Protein AF-C4XYV3-F1 (afdb_monomer)

Organism: Clavispora lusitaniae (strain ATCC 42720) (NCBI:txid306902)

Mean predicted aligned error: 13.36 Å

Radius of gyration: 27.59 Å; Cα contacts (8 Å, |Δi|>4): 102; chains: 1; bounding box: 78×87×45 Å

Secondary structure (DSSP, 8-state):
------------------------TT------HHHHHHHHHHHHHHHTT--S-HHHHHHHHHHHHHHHHHHTTT-HHHHHHHHHHHHHHHHH-GGGHHHHHHHHHHHHHH-HHHHHHHHHHHHHHHHHHHHHHHHHHH-SSS--------------HHHHHHHHHHHHHHHHHHHHHTT--

Solvent-accessible surface area (backbone atoms only — not comparable to full-atom values): 11110 Å² total; per-residue (Å²): 135,80,89,77,86,82,79,84,90,89,82,88,85,77,97,63,90,79,83,75,78,72,81,64,87,77,72,68,73,86,66,55,70,67,57,51,52,41,53,50,52,53,50,51,65,69,52,58,80,73,63,89,49,69,72,57,46,53,52,50,41,54,58,59,30,48,64,48,61,73,38,46,86,79,34,66,70,46,38,53,51,47,53,53,47,54,50,51,44,31,56,79,36,56,88,42,33,66,60,54,38,50,37,43,50,56,24,29,77,78,35,55,63,59,38,51,56,47,51,53,50,52,50,55,51,44,51,53,34,50,53,50,53,52,50,67,68,67,56,77,81,70,77,99,73,86,78,95,62,87,77,66,95,69,87,46,58,67,54,42,39,50,31,52,53,51,42,55,53,54,44,53,50,62,64,53,65,66,75,74,112

Nearest PDB structures (foldseek):
  5oo6-assembly1_A  TM=8.262E-01  e=2.737E-02  Homo sapiens
  5oo6-assembly3_G  TM=8.268E-01  e=2.737E-02  Homo sapiens
  5oob-assembly1_A  TM=8.376E-01  e=3.029E-02  Homo sapiens
  8j07-assembly1_3  TM=1.749E-01  e=2.230E+00  Homo sapiens

pLDDT: mean 77.67, std 20.39, range [35.34, 96.69]

Sequence (181 aa):
MENGKRSRDDFEGGSGPQLDDYDDPSKKQHVDPVVELISNICKDIRRIGENSNLANQVDDISYISNPIVAEFEKIDKLREAILNTLYAVVLEQPQKIPNISILIFICNAKNFLVAKYVIEFFHAKAQALLDSIRTDSMDTEEDQKKDSKKQAEDAGAFNDLKSVLKFLGHFVSHHRTRFCV

Foldseek 3Di:
DDDDDDDDDDDPDDPDPPPPPPPPPPPPPPDDVVVVLLVVLLVLLLCQPVDPDPVVNVVSLLVSLVVCLVCCVPDVVSVVSVLVSLLVCLQPPVVCLLSSLVSQVSNCVSPVVSVVSNVVSLVVLLVVLVVVVVVVVVCVPDDPDDDPDPDDVHPHSVSSNVSSVSSVVSNVVVVVVVVPD

InterPro domains:
  IPR016024 Armadillo-type fold [SSF48371] (39-132)
  IPR027159 Nuclear cap-binding protein subunit 1 [PTHR12412] (23-173)

Structure (mmCIF, N/CA/C/O backbone):
data_AF-C4XYV3-F1
#
_entry.i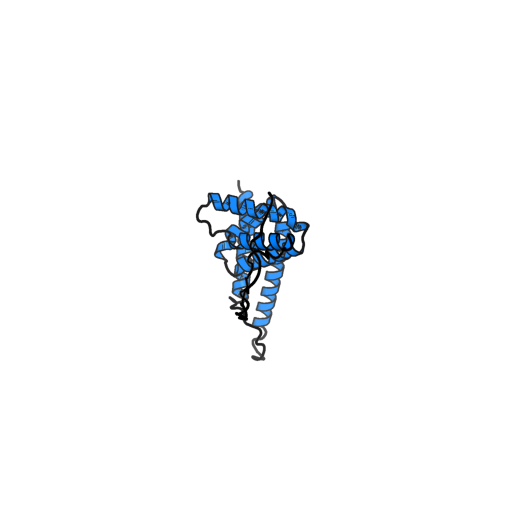d   AF-C4XYV3-F1
#
loop_
_atom_site.group_PDB
_atom_site.id
_atom_site.type_symbol
_atom_site.label_atom_id
_atom_site.label_alt_id
_atom_site.label_comp_id
_atom_site.label_asym_id
_atom_site.label_entity_id
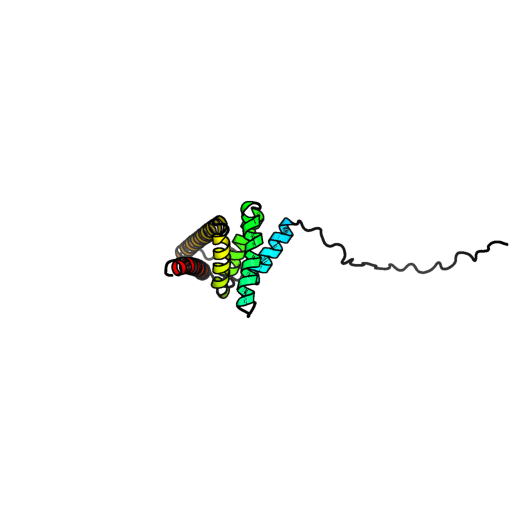_atom_site.label_seq_id
_atom_site.pdbx_PDB_ins_code
_atom_site.Cartn_x
_atom_site.Cartn_y
_atom_site.Cartn_z
_atom_site.occupancy
_atom_site.B_iso_or_equiv
_atom_site.auth_seq_id
_atom_site.auth_comp_id
_atom_site.auth_asym_id
_atom_site.auth_atom_id
_atom_site.pdbx_PDB_model_num
ATOM 1 N N . MET A 1 1 ? 51.698 -62.182 -9.241 1.00 37.78 1 MET A N 1
ATOM 2 C CA . MET A 1 1 ? 51.380 -62.218 -7.798 1.00 37.78 1 MET A CA 1
ATOM 3 C C . MET A 1 1 ? 50.972 -60.798 -7.434 1.00 37.78 1 MET A C 1
ATOM 5 O O . MET A 1 1 ? 51.840 -59.959 -7.275 1.00 37.78 1 MET A O 1
ATOM 9 N N . GLU A 1 2 ? 49.744 -60.351 -7.679 1.00 36.41 2 GLU A N 1
ATOM 10 C CA . GLU A 1 2 ? 48.451 -60.774 -7.110 1.00 36.41 2 GLU A CA 1
ATOM 11 C C . GLU A 1 2 ? 48.366 -60.671 -5.575 1.00 36.41 2 GLU A C 1
ATOM 13 O O . GLU A 1 2 ? 49.034 -61.415 -4.868 1.00 36.41 2 GLU A O 1
ATOM 18 N N . ASN A 1 3 ? 47.530 -59.713 -5.147 1.00 41.00 3 ASN A N 1
ATOM 19 C CA . ASN A 1 3 ? 46.523 -59.712 -4.076 1.00 41.00 3 ASN A CA 1
ATOM 20 C C . ASN A 1 3 ? 46.784 -60.300 -2.677 1.00 41.00 3 ASN A C 1
ATOM 22 O O . ASN A 1 3 ? 47.174 -61.446 -2.501 1.00 41.00 3 ASN A O 1
ATOM 26 N N . GLY A 1 4 ? 46.288 -59.552 -1.681 1.00 40.53 4 GLY A N 1
ATOM 27 C CA . GLY A 1 4 ? 45.883 -60.069 -0.367 1.00 40.53 4 GLY A CA 1
ATOM 28 C C . GLY A 1 4 ? 45.755 -58.954 0.675 1.00 40.53 4 GLY A C 1
ATOM 29 O O . GLY A 1 4 ? 46.711 -58.653 1.376 1.00 40.53 4 GLY A O 1
ATOM 30 N N . LYS A 1 5 ? 44.653 -58.191 0.685 1.00 49.59 5 LYS A N 1
ATOM 31 C CA . LYS A 1 5 ? 43.548 -58.338 1.660 1.00 49.59 5 LYS A CA 1
ATOM 32 C C . LYS A 1 5 ? 44.020 -58.595 3.106 1.00 49.59 5 LYS A C 1
ATOM 34 O O . LYS A 1 5 ? 44.401 -59.707 3.445 1.00 49.59 5 LYS A O 1
ATOM 39 N N . ARG A 1 6 ? 43.864 -57.594 3.977 1.00 50.25 6 ARG A N 1
ATOM 40 C CA . ARG A 1 6 ? 43.643 -57.762 5.428 1.00 50.25 6 ARG A CA 1
ATOM 41 C C . ARG A 1 6 ? 42.279 -57.109 5.706 1.00 50.25 6 ARG A C 1
ATOM 43 O O . ARG A 1 6 ? 42.164 -55.905 5.520 1.00 50.25 6 ARG A O 1
ATOM 50 N N . SER A 1 7 ? 41.185 -57.875 5.603 1.00 44.69 7 SER A N 1
ATOM 51 C CA . SER A 1 7 ? 40.421 -58.512 6.706 1.00 44.69 7 SER A CA 1
ATOM 52 C C . SER A 1 7 ? 40.004 -57.471 7.750 1.00 44.69 7 SER A C 1
ATOM 54 O O . SER A 1 7 ? 40.876 -56.946 8.427 1.00 44.69 7 SER A O 1
ATOM 56 N N . ARG A 1 8 ? 38.774 -56.939 7.736 1.00 45.22 8 ARG A N 1
ATOM 57 C CA . ARG A 1 8 ? 37.465 -57.541 8.086 1.00 45.22 8 ARG A CA 1
ATOM 58 C C . ARG A 1 8 ? 37.395 -57.979 9.561 1.00 45.22 8 ARG A C 1
ATOM 60 O O . ARG A 1 8 ? 38.075 -58.935 9.916 1.00 45.22 8 ARG A O 1
ATOM 67 N N . ASP A 1 9 ? 36.517 -57.263 10.273 1.00 44.81 9 ASP A N 1
ATOM 68 C CA . ASP A 1 9 ? 35.811 -57.515 11.541 1.00 44.81 9 ASP A CA 1
ATOM 69 C C . ASP A 1 9 ? 36.630 -57.613 12.843 1.00 44.81 9 ASP A C 1
ATOM 71 O O . ASP A 1 9 ? 37.428 -58.523 13.013 1.00 44.81 9 ASP A O 1
ATOM 75 N N . ASP A 1 10 ? 36.431 -56.630 13.740 1.00 45.91 10 ASP A N 1
ATOM 76 C CA . ASP A 1 10 ? 36.003 -56.834 15.142 1.00 45.91 10 ASP A CA 1
ATOM 77 C C . ASP A 1 10 ? 36.041 -55.509 15.933 1.00 45.91 10 ASP A C 1
ATOM 79 O O . ASP A 1 10 ? 37.049 -55.136 16.534 1.00 45.91 10 ASP A O 1
ATOM 83 N N . PHE A 1 11 ? 34.917 -54.786 15.957 1.00 36.41 11 PHE A N 1
ATOM 84 C CA . PHE A 1 11 ? 34.568 -53.952 17.112 1.00 36.41 11 PHE A CA 1
ATOM 85 C C . PHE A 1 11 ? 33.042 -53.854 17.231 1.00 36.41 11 PHE A C 1
ATOM 87 O O . PHE A 1 11 ? 32.425 -52.833 16.931 1.00 36.41 11 PHE A O 1
ATOM 94 N N . GLU A 1 12 ? 32.415 -54.960 17.633 1.00 45.75 12 GLU A N 1
ATOM 95 C CA . GLU A 1 12 ? 31.128 -54.885 18.322 1.00 45.75 12 GLU A CA 1
ATOM 96 C C . GLU A 1 12 ? 31.347 -54.279 19.713 1.00 45.75 12 GLU A C 1
ATOM 98 O O . GLU A 1 12 ? 32.214 -54.724 20.464 1.00 45.75 12 GLU A O 1
ATOM 103 N N . GLY A 1 13 ? 30.518 -53.300 20.079 1.00 38.16 13 GLY A N 1
ATOM 104 C CA . GLY A 1 13 ? 30.332 -52.924 21.479 1.00 38.16 13 GLY A CA 1
ATOM 105 C C . GLY A 1 13 ? 30.165 -51.431 21.707 1.00 38.16 13 GLY A C 1
ATOM 106 O O . GLY A 1 13 ? 31.092 -50.761 22.150 1.00 38.16 13 GLY A O 1
ATOM 107 N N . GLY A 1 14 ? 28.963 -50.908 21.461 1.00 35.34 14 GLY A N 1
ATOM 108 C CA . GLY A 1 14 ? 28.650 -49.531 21.834 1.00 35.34 14 GLY A CA 1
ATOM 109 C C . GLY A 1 14 ? 27.295 -49.038 21.355 1.00 35.34 14 GLY A C 1
ATOM 110 O O . GLY A 1 14 ? 27.220 -48.016 20.687 1.00 35.34 14 GLY A O 1
ATOM 111 N N . SER A 1 15 ? 26.220 -49.755 21.676 1.00 47.59 15 SER A N 1
ATOM 112 C CA . SER A 1 15 ? 24.852 -49.250 21.548 1.00 47.59 15 SER A CA 1
ATOM 113 C C . SER A 1 15 ? 24.647 -48.049 22.480 1.00 47.59 15 SER A C 1
ATOM 115 O O . SER A 1 15 ? 24.327 -48.211 23.657 1.00 47.59 15 SER A O 1
ATOM 117 N N . GLY A 1 16 ? 24.851 -46.849 21.943 1.00 43.22 16 GLY A N 1
ATOM 118 C CA . GLY A 1 16 ? 24.358 -45.587 22.485 1.00 43.22 16 GLY A CA 1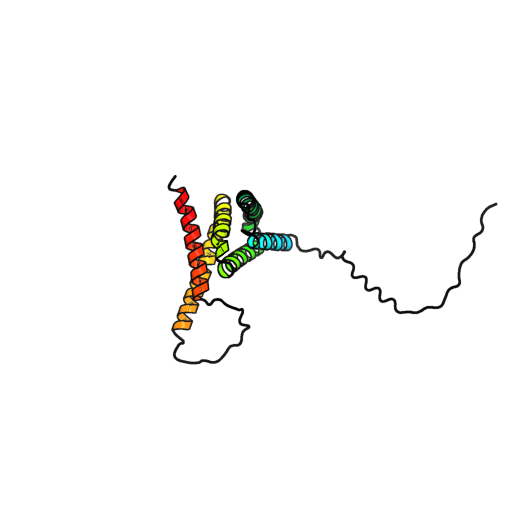
ATOM 119 C C . GLY A 1 16 ? 23.343 -44.995 21.501 1.00 43.22 16 GLY A C 1
ATOM 120 O O . GLY A 1 16 ? 23.582 -45.070 20.296 1.00 43.22 16 GLY A O 1
ATOM 121 N N . PRO A 1 17 ? 22.208 -44.430 21.949 1.00 42.84 17 PRO A N 1
ATOM 122 C CA . PRO A 1 17 ? 21.327 -43.695 21.056 1.00 42.84 17 PRO A CA 1
ATOM 123 C C . PRO A 1 17 ? 22.044 -42.405 20.656 1.00 42.84 17 PRO A C 1
ATOM 125 O O . PRO A 1 17 ? 22.115 -41.452 21.432 1.00 42.84 17 PRO A O 1
ATOM 128 N N . GLN A 1 18 ? 22.626 -42.406 19.461 1.00 45.06 18 GLN A N 1
ATOM 129 C CA . GLN A 1 18 ? 23.183 -41.218 18.841 1.00 45.06 18 GLN A CA 1
ATOM 130 C C . GLN A 1 18 ? 22.004 -40.338 18.412 1.00 45.06 18 GLN A C 1
ATOM 132 O O . GLN A 1 18 ? 21.299 -40.624 17.446 1.00 45.06 18 GLN A O 1
ATOM 137 N N . LEU A 1 19 ? 21.730 -39.323 19.231 1.00 50.62 19 LEU A N 1
ATOM 138 C CA . LEU A 1 19 ? 20.776 -38.246 18.983 1.00 50.62 19 LEU A CA 1
ATOM 139 C C . LEU A 1 19 ? 21.360 -37.333 17.895 1.00 50.62 19 LEU A C 1
ATOM 141 O O . LEU A 1 19 ? 21.784 -36.213 18.152 1.00 50.62 19 LEU A O 1
ATOM 145 N N . ASP A 1 20 ? 21.422 -37.854 16.675 1.00 44.00 20 ASP A N 1
ATOM 146 C CA . ASP A 1 20 ? 21.753 -37.099 15.472 1.00 44.00 20 ASP A CA 1
ATOM 147 C C . ASP A 1 20 ? 20.467 -36.475 14.914 1.00 44.00 20 ASP A C 1
ATOM 149 O O . ASP A 1 20 ? 20.003 -36.809 13.823 1.00 44.00 20 ASP A O 1
ATOM 153 N N . ASP A 1 21 ? 19.873 -35.557 15.677 1.00 47.25 21 ASP A N 1
ATOM 154 C CA . ASP A 1 21 ? 18.965 -34.560 15.111 1.00 47.25 21 ASP A CA 1
ATOM 155 C C . ASP A 1 21 ? 19.843 -33.490 14.449 1.00 47.25 21 ASP A C 1
ATOM 157 O O . ASP A 1 21 ? 20.111 -32.415 14.986 1.00 47.25 21 ASP A O 1
ATOM 161 N N . TYR A 1 22 ? 20.405 -33.847 13.292 1.00 50.50 22 TYR A N 1
ATOM 162 C CA . TYR A 1 22 ? 20.907 -32.857 12.355 1.00 50.50 22 TYR A CA 1
ATOM 1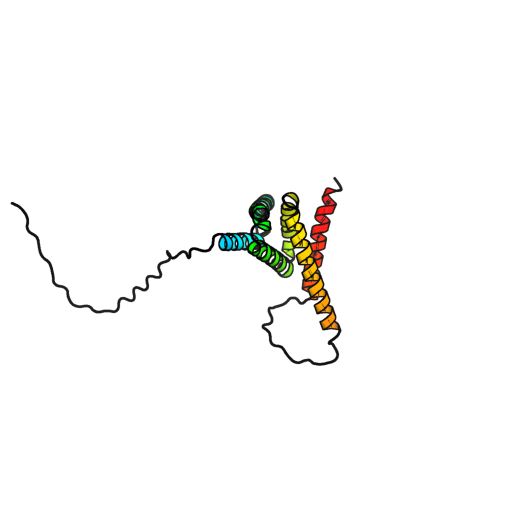63 C C . TYR A 1 22 ? 19.689 -32.086 11.850 1.00 50.50 22 TYR A C 1
ATOM 165 O O . TYR A 1 22 ? 19.027 -32.499 10.896 1.00 50.50 22 TYR A O 1
ATOM 173 N N . ASP A 1 23 ? 19.408 -30.968 12.512 1.00 52.78 23 ASP A N 1
ATOM 174 C CA . ASP A 1 23 ? 18.594 -29.877 11.994 1.00 52.78 23 ASP A CA 1
ATOM 175 C C . ASP A 1 23 ? 19.264 -29.393 10.694 1.00 52.78 23 ASP A C 1
ATOM 177 O O . ASP A 1 23 ? 20.151 -28.539 10.684 1.00 52.78 23 ASP A O 1
ATOM 181 N N . ASP A 1 24 ? 18.938 -30.063 9.588 1.00 53.44 24 ASP A N 1
ATOM 182 C CA . ASP A 1 24 ? 19.445 -29.771 8.256 1.00 53.44 24 ASP A CA 1
ATOM 183 C C . ASP A 1 24 ? 18.921 -28.388 7.823 1.00 53.44 24 ASP A C 1
ATOM 185 O O . ASP A 1 24 ? 17.727 -28.250 7.527 1.00 53.44 24 ASP A O 1
ATOM 189 N N . PRO A 1 25 ? 19.776 -27.350 7.714 1.00 56.41 25 PRO A N 1
ATOM 190 C CA . PRO A 1 25 ? 19.353 -26.017 7.279 1.00 56.41 25 PRO A CA 1
ATOM 191 C C . PRO A 1 25 ? 18.948 -25.980 5.791 1.00 56.41 25 PRO A C 1
ATOM 193 O O . PRO A 1 25 ? 18.622 -24.917 5.255 1.00 56.41 25 PRO A O 1
ATOM 196 N N . SER A 1 26 ? 18.979 -27.123 5.097 1.00 55.31 26 SER A N 1
ATOM 197 C CA . SER A 1 26 ? 18.823 -27.227 3.645 1.00 55.31 26 SER A CA 1
ATOM 198 C C . SER A 1 26 ? 17.399 -27.511 3.179 1.00 55.31 26 SER A C 1
ATOM 200 O O . SER A 1 26 ? 17.133 -27.417 1.978 1.00 55.31 26 SER A O 1
ATOM 202 N N . LYS A 1 27 ? 16.433 -27.749 4.077 1.00 55.59 27 LYS A N 1
ATOM 203 C CA . LYS A 1 27 ? 15.010 -27.706 3.703 1.00 55.59 27 LYS A CA 1
ATOM 204 C C . LYS A 1 27 ? 14.533 -26.258 3.630 1.00 55.59 27 LYS A C 1
ATOM 206 O O . LYS A 1 27 ? 13.638 -25.846 4.364 1.00 55.59 27 LYS A O 1
ATOM 211 N N . LYS A 1 28 ? 15.103 -25.478 2.703 1.00 61.81 28 LYS A N 1
ATOM 212 C CA . LYS A 1 28 ? 14.433 -24.276 2.198 1.00 61.81 28 LYS A CA 1
ATOM 213 C C . LYS A 1 28 ? 13.065 -24.740 1.712 1.00 61.81 28 LYS A C 1
ATOM 215 O O . LYS A 1 28 ? 12.974 -25.410 0.685 1.00 61.81 28 LYS A O 1
ATOM 220 N N . GLN A 1 29 ? 12.022 -24.477 2.500 1.00 68.44 29 GLN A N 1
ATOM 221 C CA . GLN A 1 29 ? 10.650 -24.714 2.077 1.00 68.44 29 GLN A CA 1
ATOM 222 C C . GLN A 1 29 ? 10.503 -24.075 0.701 1.00 68.44 29 GLN A C 1
ATOM 224 O O . GLN A 1 29 ? 10.841 -22.906 0.523 1.00 68.44 29 GLN A O 1
ATOM 229 N N . HIS A 1 30 ? 10.061 -24.858 -0.279 1.00 74.19 30 HIS A N 1
ATOM 230 C CA . HIS A 1 30 ? 9.695 -24.328 -1.581 1.00 74.19 30 HIS A CA 1
ATOM 231 C C . HIS A 1 30 ? 8.449 -23.460 -1.375 1.00 74.19 30 HIS A C 1
ATOM 233 O O . HIS A 1 30 ? 7.318 -23.949 -1.396 1.00 74.19 30 HIS A O 1
ATOM 239 N N . VAL A 1 31 ? 8.671 -22.184 -1.065 1.00 76.56 31 VAL A N 1
ATOM 240 C CA . VAL A 1 31 ? 7.613 -21.190 -0.931 1.00 76.56 31 VAL A CA 1
ATOM 241 C C . VAL A 1 31 ? 7.079 -20.907 -2.330 1.00 76.56 31 VAL A C 1
ATOM 243 O O . VAL A 1 31 ? 7.843 -20.818 -3.288 1.00 76.56 31 VAL A O 1
ATOM 246 N N . ASP A 1 32 ? 5.757 -20.811 -2.455 1.00 87.94 32 ASP A N 1
ATOM 247 C CA . ASP A 1 32 ? 5.115 -20.403 -3.703 1.00 87.94 32 ASP A CA 1
ATOM 248 C C . ASP A 1 32 ? 5.708 -19.052 -4.157 1.00 87.94 32 ASP A C 1
ATOM 250 O O . ASP A 1 32 ? 5.719 -18.108 -3.356 1.00 87.94 32 ASP A O 1
ATOM 254 N N . PRO A 1 33 ? 6.191 -18.925 -5.408 1.00 87.69 33 PRO A N 1
ATOM 255 C CA . PRO A 1 33 ? 6.777 -17.683 -5.912 1.00 87.69 33 PRO A CA 1
ATOM 256 C C . PRO A 1 33 ? 5.853 -16.467 -5.744 1.00 87.69 33 PRO A C 1
ATOM 258 O O . PRO A 1 33 ? 6.333 -15.353 -5.540 1.00 87.69 33 PRO A O 1
ATOM 261 N N . VAL A 1 34 ? 4.528 -16.658 -5.765 1.00 89.31 34 VAL A N 1
ATOM 262 C CA . VAL A 1 34 ? 3.563 -15.577 -5.507 1.00 89.31 34 VAL A CA 1
ATOM 263 C C . VAL A 1 34 ? 3.622 -15.118 -4.050 1.00 89.31 34 VAL A C 1
ATOM 265 O O . VAL A 1 34 ? 3.583 -13.921 -3.768 1.00 89.31 34 VAL A O 1
ATOM 268 N N . VAL A 1 35 ? 3.736 -16.054 -3.108 1.00 91.06 35 VAL A N 1
ATOM 269 C CA . VAL A 1 35 ? 3.827 -15.753 -1.672 1.00 91.06 35 VAL A CA 1
ATOM 270 C C . VAL A 1 35 ? 5.157 -15.076 -1.348 1.00 91.06 35 VAL A C 1
ATOM 272 O O . VAL A 1 35 ? 5.190 -14.131 -0.558 1.00 91.06 35 VAL A O 1
ATOM 275 N N . GLU A 1 36 ? 6.242 -15.509 -1.989 1.00 92.69 36 GLU A N 1
ATOM 276 C CA . GLU A 1 36 ? 7.548 -14.865 -1.866 1.00 92.69 36 GLU A CA 1
ATOM 277 C C . GLU A 1 36 ? 7.517 -13.425 -2.397 1.00 92.69 36 GLU A C 1
ATOM 279 O O . GLU A 1 36 ? 7.941 -12.503 -1.696 1.00 92.69 36 GLU A O 1
ATOM 284 N N . LEU A 1 37 ? 6.932 -13.207 -3.581 1.00 92.62 37 LEU A N 1
ATOM 285 C CA . LEU A 1 37 ? 6.758 -11.875 -4.160 1.00 92.62 37 LEU A CA 1
ATOM 286 C C . LEU A 1 37 ? 5.965 -10.949 -3.229 1.00 92.62 37 LEU A C 1
ATOM 288 O O . LEU A 1 37 ? 6.408 -9.835 -2.945 1.00 92.62 37 LEU A O 1
ATOM 292 N N . ILE A 1 38 ? 4.825 -11.421 -2.713 1.00 93.69 38 ILE A N 1
ATOM 293 C CA . ILE A 1 38 ? 4.004 -10.671 -1.753 1.00 93.69 38 ILE A CA 1
ATOM 294 C C . ILE A 1 38 ? 4.828 -10.327 -0.514 1.00 93.69 38 ILE A C 1
ATOM 296 O O . ILE A 1 38 ? 4.865 -9.170 -0.093 1.00 93.69 38 ILE A O 1
ATOM 300 N N . SER A 1 39 ? 5.527 -11.310 0.061 1.00 94.56 39 SER A N 1
ATOM 301 C CA . SER A 1 39 ? 6.338 -11.075 1.252 1.00 94.56 39 SER A CA 1
ATOM 302 C C . SER A 1 39 ? 7.428 -10.037 1.006 1.00 94.56 39 SER A C 1
ATOM 304 O O . SER A 1 39 ? 7.697 -9.257 1.920 1.00 94.56 39 SER A O 1
ATOM 306 N N . ASN A 1 40 ? 8.072 -10.049 -0.159 1.00 94.75 40 ASN A N 1
ATOM 307 C CA . ASN A 1 40 ? 9.159 -9.132 -0.478 1.00 94.75 40 ASN A CA 1
ATOM 308 C C . ASN A 1 40 ? 8.628 -7.709 -0.661 1.00 94.75 40 ASN A C 1
ATOM 310 O O . ASN A 1 40 ? 9.073 -6.812 0.048 1.00 94.75 40 ASN A O 1
ATOM 314 N N . ILE A 1 41 ? 7.573 -7.521 -1.457 1.00 94.56 41 ILE A N 1
ATOM 315 C CA . ILE A 1 41 ? 6.947 -6.203 -1.644 1.00 94.56 41 ILE A CA 1
ATOM 316 C C . ILE A 1 41 ? 6.444 -5.635 -0.309 1.00 94.56 41 ILE A C 1
ATOM 318 O O . ILE A 1 41 ? 6.707 -4.479 0.014 1.00 94.56 41 ILE A O 1
ATOM 322 N N . CYS A 1 42 ? 5.758 -6.434 0.514 1.00 95.06 42 CYS A N 1
ATOM 323 C CA . CYS A 1 42 ? 5.265 -5.976 1.816 1.00 95.06 42 CYS A CA 1
ATOM 324 C C . CYS A 1 42 ? 6.401 -5.662 2.806 1.00 95.06 42 CYS A C 1
ATOM 326 O O . CYS A 1 42 ? 6.240 -4.822 3.695 1.00 95.06 42 CYS A O 1
ATOM 328 N N . LYS A 1 43 ? 7.550 -6.344 2.712 1.00 94.81 43 LYS A N 1
ATOM 329 C CA . LYS A 1 43 ? 8.755 -5.989 3.482 1.00 94.81 43 LYS A CA 1
ATOM 330 C C . LYS A 1 43 ? 9.342 -4.670 2.987 1.00 94.81 43 LYS A C 1
ATOM 332 O O . LYS A 1 43 ? 9.647 -3.817 3.816 1.00 94.81 43 LYS A O 1
ATOM 337 N N . ASP A 1 44 ? 9.432 -4.486 1.677 1.00 94.62 44 ASP A N 1
ATOM 338 C CA . ASP A 1 44 ? 10.016 -3.289 1.084 1.00 94.62 44 ASP A CA 1
ATOM 339 C C . ASP A 1 44 ? 9.167 -2.049 1.376 1.00 94.62 44 ASP A C 1
ATOM 341 O O . ASP A 1 44 ? 9.705 -1.058 1.861 1.00 94.62 44 ASP A O 1
ATOM 345 N N . ILE A 1 45 ? 7.835 -2.128 1.227 1.00 94.81 45 ILE A N 1
ATOM 346 C CA . ILE A 1 45 ? 6.901 -1.045 1.593 1.00 94.81 45 ILE A CA 1
ATOM 347 C C . ILE A 1 45 ? 7.115 -0.599 3.044 1.00 94.81 45 ILE A C 1
ATOM 349 O O . ILE A 1 45 ? 7.140 0.598 3.329 1.00 94.81 45 ILE A O 1
ATOM 353 N N . ARG A 1 46 ? 7.302 -1.548 3.969 1.00 93.94 46 ARG A N 1
ATOM 354 C CA . ARG A 1 46 ? 7.531 -1.232 5.386 1.00 93.94 46 ARG A CA 1
ATOM 355 C C . ARG A 1 46 ? 8.863 -0.529 5.628 1.00 93.94 46 ARG A C 1
ATOM 357 O O . ARG A 1 46 ? 8.924 0.284 6.542 1.00 93.94 46 ARG A O 1
ATOM 364 N N . ARG A 1 47 ? 9.891 -0.799 4.822 1.00 91.94 47 ARG A N 1
ATOM 365 C CA . ARG A 1 47 ? 11.229 -0.193 4.945 1.00 91.94 47 ARG A CA 1
ATOM 366 C C . ARG A 1 47 ? 11.356 1.180 4.288 1.00 91.94 47 ARG A C 1
ATOM 368 O O . ARG A 1 47 ? 12.352 1.873 4.495 1.00 91.94 47 ARG A O 1
ATOM 375 N N . ILE A 1 48 ? 10.359 1.601 3.508 1.00 90.62 48 ILE A N 1
ATOM 376 C CA . ILE A 1 48 ? 10.376 2.905 2.842 1.00 90.62 48 ILE A CA 1
ATOM 377 C C . ILE A 1 48 ? 10.608 4.027 3.865 1.00 90.62 48 ILE A C 1
ATOM 379 O O . ILE A 1 48 ? 9.919 4.133 4.882 1.00 90.62 48 ILE A O 1
ATOM 383 N N . GLY A 1 49 ? 11.561 4.908 3.554 1.00 83.38 49 GLY A N 1
ATOM 384 C CA . GLY A 1 49 ? 11.889 6.073 4.376 1.00 83.38 49 GLY A CA 1
ATOM 385 C C . GLY A 1 49 ? 12.876 5.820 5.514 1.00 83.38 49 GLY A C 1
ATOM 386 O O . GLY A 1 49 ? 13.132 6.741 6.280 1.00 83.38 49 GLY A O 1
ATOM 387 N N . GLU A 1 50 ? 13.436 4.615 5.635 1.00 85.81 50 GLU A N 1
ATOM 388 C CA . GLU A 1 50 ? 14.491 4.315 6.621 1.00 85.81 50 GLU A CA 1
ATOM 389 C C . GLU A 1 50 ? 15.890 4.722 6.129 1.00 85.81 50 GLU A C 1
ATOM 391 O O . GLU A 1 50 ? 16.808 4.908 6.925 1.00 85.81 50 GLU A O 1
ATOM 396 N N . ASN A 1 51 ? 16.053 4.909 4.817 1.00 81.94 51 ASN A N 1
ATOM 397 C CA . ASN A 1 51 ? 17.293 5.374 4.204 1.00 81.94 51 ASN A CA 1
ATOM 398 C C . ASN A 1 51 ? 17.443 6.893 4.382 1.00 81.94 51 ASN A C 1
ATOM 400 O O . ASN A 1 51 ? 16.538 7.640 4.022 1.00 81.94 51 ASN A O 1
ATOM 404 N N . SER A 1 52 ? 18.571 7.374 4.906 1.00 76.31 52 SER A N 1
ATOM 405 C CA . SER A 1 52 ? 18.811 8.811 5.121 1.00 76.31 52 SER A CA 1
ATOM 406 C C . SER A 1 52 ? 19.238 9.560 3.853 1.00 76.31 52 SER A C 1
ATOM 408 O O . SER A 1 52 ? 19.173 10.789 3.817 1.00 76.31 52 SER A O 1
ATOM 410 N N . ASN A 1 53 ? 19.658 8.846 2.803 1.00 84.88 53 ASN A N 1
ATOM 411 C CA . ASN A 1 53 ? 20.066 9.451 1.539 1.00 84.88 53 ASN A CA 1
ATOM 412 C C . ASN A 1 53 ? 18.862 9.632 0.600 1.00 84.88 53 ASN A C 1
ATOM 414 O O . ASN A 1 53 ? 18.284 8.656 0.123 1.00 84.88 53 ASN A O 1
ATOM 418 N N . LEU A 1 54 ? 18.526 10.889 0.296 1.00 77.31 54 LEU A N 1
ATOM 419 C CA . LEU A 1 54 ? 17.386 11.250 -0.550 1.00 77.31 54 LEU A CA 1
ATOM 420 C C . LEU A 1 54 ? 17.476 10.675 -1.973 1.00 77.31 54 LEU A C 1
ATOM 422 O O . LEU A 1 54 ? 16.455 10.276 -2.524 1.00 77.31 54 LEU A O 1
ATOM 426 N N . ALA A 1 55 ? 18.674 10.609 -2.566 1.00 78.94 55 ALA A N 1
ATOM 427 C CA . ALA A 1 55 ? 18.841 10.042 -3.907 1.00 78.94 55 ALA A CA 1
ATOM 428 C C . ALA A 1 55 ? 18.459 8.555 -3.915 1.00 78.94 55 ALA A C 1
ATOM 430 O O . ALA A 1 55 ? 17.650 8.119 -4.730 1.00 78.94 55 ALA A O 1
ATOM 431 N N . ASN A 1 56 ? 18.942 7.818 -2.914 1.00 84.31 56 ASN A N 1
ATOM 432 C CA . ASN A 1 56 ? 18.630 6.404 -2.761 1.00 84.31 56 ASN A CA 1
ATOM 433 C C . ASN A 1 56 ? 17.139 6.179 -2.471 1.00 84.31 56 ASN A C 1
ATOM 435 O O . ASN A 1 56 ? 16.579 5.208 -2.955 1.00 84.31 56 ASN A O 1
ATOM 439 N N . GLN A 1 57 ? 16.460 7.087 -1.758 1.00 84.00 57 GLN A N 1
ATOM 440 C CA . GLN A 1 57 ? 15.014 6.965 -1.529 1.00 84.00 57 GLN A CA 1
ATOM 441 C C . GLN A 1 57 ? 14.198 6.999 -2.829 1.00 84.00 57 GLN A C 1
ATOM 443 O O . GLN A 1 57 ? 13.214 6.270 -2.952 1.00 84.00 57 GLN A O 1
ATOM 448 N N . VAL A 1 58 ? 14.574 7.841 -3.797 1.00 85.69 58 VAL A N 1
ATOM 449 C CA . VAL A 1 58 ? 13.869 7.919 -5.089 1.00 85.69 58 VAL A CA 1
ATOM 450 C C . VAL A 1 58 ? 14.067 6.632 -5.889 1.00 85.69 58 VAL A C 1
ATOM 452 O O . VAL A 1 58 ? 13.105 6.119 -6.473 1.00 85.69 58 VAL A O 1
ATOM 455 N N . ASP A 1 59 ? 15.284 6.093 -5.874 1.00 88.81 59 ASP A N 1
ATOM 456 C CA . ASP A 1 59 ? 15.618 4.831 -6.532 1.00 88.81 59 ASP A CA 1
ATOM 457 C C . ASP A 1 59 ? 14.912 3.646 -5.857 1.00 88.81 59 ASP A C 1
ATOM 459 O O . ASP A 1 59 ? 14.289 2.840 -6.548 1.00 88.81 59 ASP A O 1
ATOM 463 N N . ASP A 1 60 ? 14.903 3.597 -4.521 1.00 90.31 60 ASP A N 1
ATOM 464 C CA . ASP A 1 60 ? 14.215 2.583 -3.717 1.00 90.31 60 ASP A CA 1
ATOM 465 C C . ASP A 1 60 ? 12.708 2.576 -4.031 1.00 90.31 60 ASP A C 1
ATOM 467 O O . ASP A 1 60 ? 12.133 1.539 -4.365 1.00 90.31 60 ASP A O 1
ATOM 471 N N . ILE A 1 61 ? 12.050 3.743 -4.006 1.00 91.56 61 ILE A N 1
ATOM 472 C CA . ILE A 1 61 ? 10.616 3.848 -4.318 1.00 91.56 61 ILE A CA 1
ATOM 473 C C . ILE A 1 61 ? 10.343 3.443 -5.775 1.00 91.56 61 ILE A C 1
ATOM 475 O O . ILE A 1 61 ? 9.364 2.745 -6.062 1.00 91.56 61 ILE A O 1
ATOM 479 N N . SER A 1 62 ? 11.207 3.849 -6.707 1.00 91.12 62 SER A N 1
ATOM 480 C CA . SER A 1 62 ? 11.075 3.488 -8.121 1.00 91.12 62 SER A CA 1
ATOM 481 C C . SER A 1 62 ? 11.224 1.982 -8.332 1.00 91.12 62 SER A C 1
ATOM 483 O O . SER A 1 62 ? 10.418 1.393 -9.058 1.00 91.12 62 SER A O 1
ATOM 485 N N . TYR A 1 63 ? 12.187 1.355 -7.656 1.00 93.19 63 TYR A N 1
ATOM 486 C CA . TYR A 1 63 ? 12.408 -0.086 -7.664 1.00 93.19 63 TYR A CA 1
ATOM 487 C C . TYR A 1 63 ? 11.188 -0.842 -7.128 1.00 93.19 63 TYR A C 1
ATOM 489 O O . TYR A 1 63 ? 10.683 -1.730 -7.813 1.00 93.19 63 TYR A O 1
ATOM 497 N N . ILE A 1 64 ? 10.643 -0.427 -5.979 1.00 94.31 64 ILE A N 1
ATOM 498 C CA . ILE A 1 64 ? 9.463 -1.048 -5.350 1.00 94.31 64 ILE A CA 1
ATOM 499 C C . ILE A 1 64 ? 8.210 -0.895 -6.223 1.00 94.31 64 ILE A C 1
ATOM 501 O O . ILE A 1 64 ? 7.388 -1.808 -6.308 1.00 94.31 64 ILE A O 1
ATOM 505 N N . SER A 1 65 ? 8.056 0.239 -6.914 1.00 95.00 65 SER A N 1
ATOM 506 C CA . SER A 1 65 ? 6.885 0.494 -7.766 1.00 95.00 65 SER A CA 1
ATOM 507 C C . SER A 1 65 ? 6.775 -0.458 -8.965 1.00 95.00 65 SER A C 1
ATOM 509 O O . SER A 1 65 ? 5.672 -0.725 -9.437 1.00 95.00 65 SER A O 1
ATOM 511 N N . ASN A 1 66 ? 7.899 -0.977 -9.471 1.00 94.81 66 ASN A N 1
ATOM 512 C CA . ASN A 1 66 ? 7.936 -1.793 -10.686 1.00 94.81 66 ASN A CA 1
ATOM 513 C C . ASN A 1 66 ? 7.185 -3.131 -10.549 1.00 94.81 66 ASN A C 1
ATOM 515 O O . ASN A 1 66 ? 6.270 -3.361 -11.344 1.00 94.81 66 ASN A O 1
ATOM 519 N N . PRO A 1 67 ? 7.503 -4.004 -9.569 1.00 94.25 67 PRO A N 1
ATOM 520 C CA . PRO A 1 67 ? 6.777 -5.259 -9.393 1.00 94.25 67 PRO A CA 1
ATOM 521 C C . PRO A 1 67 ? 5.317 -5.029 -8.994 1.00 94.25 67 PRO A C 1
ATOM 523 O O . PRO A 1 67 ? 4.456 -5.802 -9.404 1.00 94.25 67 PRO A O 1
ATOM 526 N N . ILE A 1 68 ? 5.015 -3.944 -8.264 1.00 94.19 68 ILE A N 1
ATOM 527 C CA . ILE A 1 68 ? 3.632 -3.564 -7.954 1.00 94.19 68 ILE A CA 1
ATOM 528 C C . ILE A 1 68 ? 2.875 -3.344 -9.261 1.00 94.19 68 ILE A C 1
ATOM 530 O O . ILE A 1 68 ? 1.929 -4.064 -9.540 1.00 94.19 68 ILE A O 1
ATOM 534 N N . VAL A 1 69 ? 3.317 -2.410 -10.102 1.00 94.75 69 VAL A N 1
ATOM 535 C CA . VAL A 1 69 ? 2.620 -2.064 -11.349 1.00 94.75 69 VAL A CA 1
ATOM 536 C C . VAL A 1 69 ? 2.488 -3.256 -12.302 1.00 94.75 69 VAL A C 1
ATOM 538 O O . VAL A 1 69 ? 1.458 -3.388 -12.961 1.00 94.75 69 VAL A O 1
ATOM 541 N N . ALA A 1 70 ? 3.502 -4.122 -12.367 1.00 94.19 70 ALA A N 1
ATOM 542 C CA . ALA A 1 70 ? 3.507 -5.276 -13.260 1.00 94.19 70 ALA A CA 1
ATOM 543 C C . ALA A 1 70 ? 2.496 -6.368 -12.863 1.00 94.19 70 ALA A C 1
ATOM 545 O O . ALA A 1 70 ? 1.910 -7.000 -13.744 1.00 94.19 70 ALA A O 1
ATOM 546 N N . GLU A 1 71 ? 2.287 -6.593 -11.561 1.00 92.81 71 GLU A N 1
ATOM 547 C CA . GLU A 1 71 ? 1.544 -7.755 -11.049 1.00 92.81 71 GLU A CA 1
ATOM 548 C C . GLU A 1 71 ? 0.210 -7.399 -10.364 1.00 92.81 71 GLU A C 1
ATOM 550 O O . GLU A 1 71 ? -0.608 -8.288 -10.116 1.00 92.81 71 GLU A O 1
ATOM 555 N N . PHE A 1 72 ? -0.065 -6.112 -10.107 1.00 92.69 72 PHE A N 1
ATOM 556 C CA . PHE A 1 72 ? -1.235 -5.648 -9.339 1.00 92.69 72 PHE A CA 1
ATOM 557 C C . PHE A 1 72 ? -2.591 -6.115 -9.892 1.00 92.69 72 PHE A C 1
ATOM 559 O O . PHE A 1 72 ? -3.523 -6.411 -9.138 1.00 92.69 72 PHE A O 1
ATOM 566 N N . GLU A 1 73 ? -2.728 -6.171 -11.215 1.00 91.88 73 GLU A N 1
ATOM 567 C CA . GLU A 1 73 ? -3.962 -6.614 -11.877 1.00 91.88 73 GLU A CA 1
ATOM 568 C C . GLU A 1 73 ? -4.041 -8.132 -12.033 1.00 91.88 73 GLU A C 1
ATOM 570 O O . GLU A 1 73 ? -5.134 -8.683 -12.088 1.00 91.88 73 GLU A O 1
ATOM 575 N N . LYS A 1 74 ? -2.894 -8.814 -12.067 1.00 92.94 74 LYS A N 1
ATOM 576 C CA . LYS A 1 74 ? -2.823 -10.250 -12.353 1.00 92.94 74 LYS A CA 1
ATOM 577 C C . LYS A 1 74 ? -3.102 -11.101 -11.118 1.00 92.94 74 LYS A C 1
ATOM 579 O O . LYS A 1 74 ? -3.638 -12.197 -11.239 1.00 92.94 74 LYS A O 1
ATOM 584 N N . ILE A 1 75 ? -2.706 -10.615 -9.938 1.00 92.88 75 ILE A N 1
ATOM 585 C CA . ILE A 1 75 ? -2.723 -11.394 -8.697 1.00 92.88 75 ILE A CA 1
ATOM 586 C C . ILE A 1 75 ? -3.574 -10.679 -7.640 1.00 92.88 75 ILE A C 1
ATOM 588 O O . ILE A 1 75 ? -3.117 -9.754 -6.968 1.00 92.88 75 ILE A O 1
ATOM 592 N N . ASP A 1 76 ? -4.802 -11.155 -7.423 1.00 93.62 76 ASP A N 1
ATOM 593 C CA . ASP A 1 76 ? -5.729 -10.561 -6.443 1.00 93.62 76 ASP A CA 1
ATOM 594 C C . ASP A 1 76 ? -5.195 -10.616 -5.004 1.00 93.62 76 ASP A C 1
ATOM 596 O O . ASP A 1 76 ? -5.298 -9.641 -4.261 1.00 93.62 76 ASP A O 1
ATOM 600 N N . LYS A 1 77 ? -4.542 -11.724 -4.623 1.00 93.62 77 LYS A N 1
ATOM 601 C CA . LYS A 1 77 ? -3.923 -11.875 -3.293 1.00 93.62 77 LYS A CA 1
ATOM 602 C C . LYS A 1 77 ? -2.836 -10.829 -3.034 1.00 93.62 77 LYS A C 1
ATOM 604 O O . LYS A 1 77 ? -2.697 -10.342 -1.917 1.00 93.62 77 LYS A O 1
ATOM 609 N N . LEU A 1 78 ? -2.066 -10.483 -4.067 1.00 93.69 78 LEU A N 1
ATOM 610 C CA . LEU A 1 78 ? -1.022 -9.463 -3.991 1.00 93.69 78 LEU A CA 1
ATOM 611 C C . LEU A 1 78 ? -1.637 -8.076 -3.848 1.00 93.69 78 LEU A C 1
ATOM 613 O O . LEU A 1 78 ? -1.185 -7.298 -3.012 1.00 93.69 78 LEU A O 1
ATOM 617 N N . ARG A 1 79 ? -2.710 -7.801 -4.594 1.00 95.19 79 ARG A N 1
ATOM 618 C CA . ARG A 1 79 ? -3.484 -6.565 -4.458 1.00 95.19 79 ARG A CA 1
ATOM 619 C C . ARG A 1 79 ? -3.977 -6.376 -3.028 1.00 95.19 79 ARG A C 1
ATOM 621 O O . ARG A 1 79 ? -3.701 -5.346 -2.421 1.00 95.19 79 ARG A O 1
ATOM 628 N N . GLU A 1 80 ? -4.652 -7.378 -2.475 1.00 95.94 80 GLU A N 1
ATOM 629 C CA . GLU A 1 80 ? -5.175 -7.334 -1.109 1.00 95.94 80 GLU A CA 1
ATOM 630 C C . GLU A 1 80 ? -4.055 -7.151 -0.073 1.00 95.94 80 GLU A C 1
ATOM 632 O O . GLU A 1 80 ? -4.153 -6.291 0.805 1.00 95.94 80 GLU A O 1
ATOM 637 N N . ALA A 1 81 ? -2.955 -7.899 -0.203 1.00 95.94 81 ALA A N 1
ATOM 638 C CA . ALA A 1 81 ? -1.815 -7.787 0.701 1.00 95.94 81 ALA A CA 1
ATOM 639 C C . ALA A 1 81 ? -1.167 -6.394 0.663 1.00 95.94 81 ALA A C 1
ATOM 641 O O . ALA A 1 81 ? -0.861 -5.833 1.718 1.00 95.94 81 ALA A O 1
ATOM 642 N N . ILE A 1 82 ? -0.994 -5.807 -0.527 1.00 95.94 82 ILE A N 1
ATOM 643 C CA . ILE A 1 82 ? -0.457 -4.450 -0.688 1.00 95.94 82 ILE A CA 1
ATOM 644 C C . ILE A 1 82 ? -1.398 -3.428 -0.050 1.00 95.94 82 ILE A C 1
ATOM 646 O O . ILE A 1 82 ? -0.937 -2.608 0.740 1.00 95.94 82 ILE A O 1
ATOM 650 N N . LEU A 1 83 ? -2.703 -3.487 -0.340 1.00 96.69 83 LEU A N 1
ATOM 651 C CA . LEU A 1 83 ? -3.690 -2.551 0.211 1.00 96.69 83 LEU A CA 1
ATOM 652 C C . LEU A 1 83 ? -3.719 -2.592 1.744 1.00 96.69 83 LEU A C 1
ATOM 654 O O . LEU A 1 83 ? -3.633 -1.548 2.392 1.00 96.69 83 LEU A O 1
ATOM 658 N N . ASN A 1 84 ? -3.749 -3.795 2.323 1.00 96.44 84 ASN A N 1
ATOM 659 C CA . ASN A 1 84 ? -3.699 -3.980 3.772 1.00 96.44 84 ASN A CA 1
ATOM 660 C C . ASN A 1 84 ? -2.375 -3.486 4.372 1.00 96.44 84 ASN A C 1
ATOM 662 O O . ASN A 1 84 ? -2.381 -2.848 5.422 1.00 96.44 84 ASN A O 1
ATOM 666 N N . THR A 1 85 ? -1.245 -3.728 3.700 1.00 96.62 85 THR A N 1
ATOM 667 C CA . THR A 1 85 ? 0.072 -3.272 4.176 1.00 96.62 85 THR A CA 1
ATOM 668 C C . THR A 1 85 ? 0.180 -1.751 4.149 1.00 96.62 85 THR A C 1
ATOM 670 O O . THR A 1 85 ? 0.650 -1.157 5.114 1.00 96.62 85 THR A O 1
ATOM 673 N N . LEU A 1 86 ? -0.274 -1.107 3.070 1.00 96.25 86 LEU A N 1
ATOM 674 C CA . LEU A 1 86 ? -0.295 0.353 2.964 1.00 96.25 86 LEU A CA 1
ATOM 675 C C . LEU A 1 86 ? -1.151 0.967 4.073 1.00 96.25 86 LEU A C 1
ATOM 677 O O . LEU A 1 86 ? -0.723 1.922 4.715 1.00 96.25 86 LEU A O 1
ATOM 681 N N . TYR A 1 87 ? -2.330 0.398 4.324 1.00 96.06 87 TYR A N 1
ATOM 682 C CA . TYR A 1 87 ? -3.215 0.843 5.396 1.00 96.06 87 TYR A CA 1
ATOM 683 C C . TYR A 1 87 ? -2.576 0.693 6.777 1.00 96.06 87 TYR A C 1
ATOM 685 O O . TYR A 1 87 ? -2.524 1.670 7.519 1.00 96.06 87 TYR A O 1
ATOM 693 N N . ALA A 1 88 ? -2.003 -0.474 7.084 1.00 95.12 88 ALA A N 1
ATOM 694 C CA . ALA A 1 88 ? -1.306 -0.707 8.348 1.00 95.12 88 ALA A CA 1
ATOM 695 C C . ALA A 1 88 ? -0.151 0.287 8.561 1.00 95.12 88 ALA A C 1
ATOM 697 O O . ALA A 1 88 ? -0.048 0.897 9.621 1.00 95.12 88 ALA A O 1
ATOM 698 N N . VAL A 1 89 ? 0.672 0.536 7.534 1.00 94.81 89 VAL A N 1
ATOM 699 C CA . VAL A 1 89 ? 1.776 1.508 7.623 1.00 94.81 89 VAL A CA 1
ATOM 700 C C . VAL A 1 89 ? 1.263 2.931 7.851 1.00 94.81 89 VAL A C 1
ATOM 702 O O . VAL A 1 89 ? 1.862 3.671 8.627 1.00 94.81 89 VAL A O 1
ATOM 705 N N . VAL A 1 90 ? 0.166 3.335 7.204 1.00 94.62 90 VAL A N 1
ATOM 706 C CA . VAL A 1 90 ? -0.415 4.674 7.399 1.00 94.62 90 VAL A CA 1
ATOM 707 C C . VAL A 1 90 ? -0.953 4.858 8.818 1.00 94.62 90 VAL A C 1
ATOM 709 O O . VAL A 1 90 ? -0.792 5.944 9.376 1.00 94.62 90 VAL A O 1
ATOM 712 N N . LEU A 1 91 ? -1.571 3.825 9.396 1.00 93.06 91 LEU A N 1
ATOM 713 C CA . LEU A 1 91 ? -2.087 3.872 10.764 1.00 93.06 91 LEU A CA 1
ATOM 714 C C . LEU A 1 91 ? -0.963 3.882 11.803 1.00 93.06 91 LEU A C 1
ATOM 716 O O . LEU A 1 91 ? -0.890 4.793 12.626 1.00 93.06 91 LEU A O 1
ATOM 720 N N . GLU A 1 92 ? -0.063 2.902 11.734 1.00 90.81 92 GLU A N 1
ATOM 721 C CA . GLU A 1 92 ? 0.968 2.680 12.751 1.00 90.81 92 GLU A CA 1
ATOM 722 C C . GLU A 1 92 ? 2.140 3.665 12.636 1.00 90.81 92 GLU A C 1
ATOM 724 O O . GLU A 1 92 ? 2.817 3.964 13.620 1.00 90.81 92 GLU A O 1
ATOM 729 N N . GLN A 1 93 ? 2.428 4.156 11.427 1.00 91.81 93 GLN A N 1
ATOM 730 C CA . GLN A 1 93 ? 3.622 4.954 11.129 1.00 91.81 93 GLN A CA 1
ATOM 731 C C . GLN A 1 93 ? 3.270 6.195 10.290 1.00 91.81 93 GLN A C 1
ATOM 733 O O . GLN A 1 93 ? 3.717 6.329 9.144 1.00 91.81 93 GLN A O 1
ATOM 738 N N . PRO A 1 94 ? 2.521 7.166 10.849 1.00 90.56 94 PRO A N 1
ATOM 739 C CA . PRO A 1 94 ? 2.063 8.345 10.113 1.00 90.56 94 PRO A CA 1
ATOM 740 C C . PRO A 1 94 ? 3.210 9.212 9.563 1.00 90.56 94 PRO A C 1
ATOM 742 O O . PRO A 1 94 ? 3.034 9.921 8.574 1.00 90.56 94 PRO A O 1
ATOM 745 N N . GLN A 1 95 ? 4.411 9.143 10.143 1.00 90.44 95 G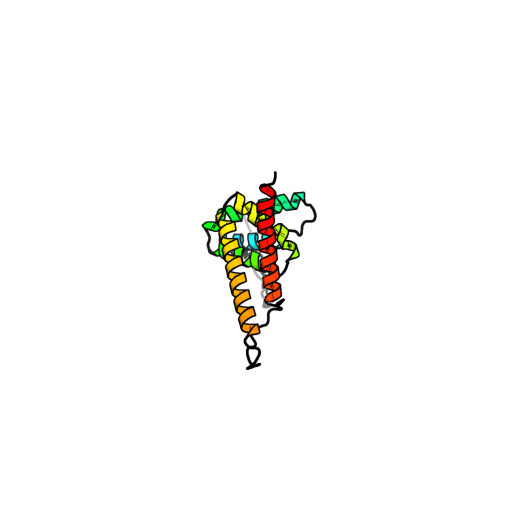LN A N 1
ATOM 746 C CA . GLN A 1 95 ? 5.612 9.805 9.622 1.00 90.44 95 GLN A CA 1
ATOM 747 C C . GLN A 1 95 ? 6.048 9.289 8.239 1.00 90.44 95 GLN A C 1
ATOM 749 O O . GLN A 1 95 ? 6.727 10.011 7.512 1.00 90.44 95 GLN A O 1
ATOM 754 N N . LYS A 1 96 ? 5.651 8.069 7.848 1.00 92.19 96 LYS A N 1
ATOM 755 C CA . LYS A 1 96 ? 5.965 7.479 6.535 1.00 92.19 96 LYS A CA 1
ATOM 756 C C . LYS A 1 96 ? 4.952 7.855 5.444 1.00 92.19 96 LYS A C 1
ATOM 758 O O . LYS A 1 96 ? 5.219 7.602 4.269 1.00 92.19 96 LYS A O 1
ATOM 763 N N . ILE A 1 97 ? 3.839 8.518 5.790 1.00 93.38 97 ILE A N 1
ATOM 764 C CA . ILE A 1 97 ? 2.788 8.956 4.848 1.00 93.38 97 ILE A CA 1
ATOM 765 C C . ILE A 1 97 ? 3.343 9.674 3.603 1.00 93.38 97 ILE A C 1
ATOM 767 O O . ILE A 1 97 ? 2.870 9.362 2.504 1.00 93.38 97 ILE A O 1
ATOM 771 N N . PRO A 1 98 ? 4.332 10.588 3.702 1.00 91.00 98 PRO A N 1
ATOM 772 C CA . PRO A 1 98 ? 4.860 11.263 2.523 1.00 91.00 98 PRO A CA 1
ATOM 773 C C . PRO A 1 98 ? 5.470 10.311 1.499 1.00 91.00 98 PRO A C 1
ATOM 775 O O . PRO A 1 98 ? 5.123 10.366 0.320 1.00 91.00 98 PRO A O 1
ATOM 778 N N . ASN A 1 99 ? 6.298 9.375 1.956 1.00 91.75 99 ASN A N 1
ATOM 779 C CA . ASN A 1 99 ? 6.974 8.431 1.073 1.00 91.75 99 ASN A CA 1
ATOM 780 C C . ASN A 1 99 ? 5.996 7.410 0.480 1.00 91.75 99 ASN A C 1
ATOM 782 O O . ASN A 1 99 ? 6.088 7.074 -0.699 1.00 91.75 99 ASN A O 1
ATOM 786 N N . ILE A 1 100 ? 5.008 6.974 1.269 1.00 93.88 100 ILE A N 1
ATOM 787 C CA . ILE A 1 100 ? 3.924 6.110 0.785 1.00 93.88 100 ILE A CA 1
ATOM 788 C C . ILE A 1 100 ? 3.085 6.822 -0.286 1.00 93.88 100 ILE A C 1
ATOM 790 O O . ILE A 1 100 ? 2.748 6.226 -1.309 1.00 93.88 100 ILE A O 1
ATOM 794 N N . SER A 1 101 ? 2.800 8.114 -0.104 1.00 92.31 101 SER A N 1
ATOM 795 C CA . SER A 1 101 ? 2.085 8.916 -1.106 1.00 92.31 101 SER A CA 1
ATOM 796 C C . SER A 1 101 ? 2.862 8.994 -2.422 1.00 92.31 101 SER A C 1
ATOM 798 O O . SER A 1 101 ? 2.272 8.839 -3.490 1.00 92.31 101 SER A O 1
ATOM 800 N N . ILE A 1 102 ? 4.184 9.189 -2.353 1.00 91.19 102 ILE A N 1
ATOM 801 C CA . ILE A 1 102 ? 5.064 9.240 -3.529 1.00 91.19 102 ILE A CA 1
ATOM 802 C C . ILE A 1 102 ? 5.109 7.883 -4.241 1.00 91.19 102 ILE A C 1
ATOM 804 O O . ILE A 1 102 ? 4.998 7.850 -5.466 1.00 91.19 102 ILE A O 1
ATOM 808 N N . LEU A 1 103 ? 5.197 6.768 -3.504 1.00 93.44 103 LEU A N 1
ATOM 809 C CA . LEU A 1 103 ? 5.126 5.422 -4.084 1.00 93.44 103 LEU A CA 1
ATOM 810 C C . LEU A 1 103 ? 3.850 5.245 -4.910 1.00 93.44 103 LEU A C 1
ATOM 812 O O . LEU A 1 103 ? 3.916 4.876 -6.082 1.00 93.44 103 LEU A O 1
ATOM 816 N N . ILE A 1 104 ? 2.692 5.545 -4.320 1.00 93.94 104 ILE A N 1
ATOM 817 C CA . ILE A 1 104 ? 1.399 5.381 -4.996 1.00 93.94 104 ILE A CA 1
ATOM 818 C C . ILE A 1 104 ? 1.292 6.335 -6.184 1.00 93.94 104 ILE A C 1
ATOM 820 O O . ILE A 1 104 ? 0.744 5.966 -7.219 1.00 93.94 104 ILE A O 1
ATOM 824 N N . PHE A 1 105 ? 1.851 7.539 -6.078 1.00 91.44 105 PHE A N 1
ATOM 825 C CA . PHE A 1 105 ? 1.883 8.496 -7.174 1.00 91.44 105 PHE A CA 1
ATOM 826 C C . PHE A 1 105 ? 2.743 8.017 -8.356 1.00 91.44 105 PHE A C 1
ATOM 828 O O . PHE A 1 105 ? 2.337 8.149 -9.511 1.00 91.44 105 PHE A O 1
ATOM 835 N N . ILE A 1 106 ? 3.902 7.407 -8.092 1.00 91.56 106 ILE A N 1
ATOM 836 C CA . ILE A 1 106 ? 4.733 6.784 -9.132 1.00 91.56 106 ILE A CA 1
ATOM 837 C C . ILE A 1 106 ? 4.006 5.585 -9.749 1.00 91.56 106 ILE A C 1
ATOM 839 O O . ILE A 1 106 ? 4.000 5.443 -10.973 1.00 91.56 106 ILE A O 1
ATOM 843 N N . CYS A 1 107 ? 3.342 4.760 -8.933 1.00 93.88 107 CYS A N 1
ATOM 844 C CA . CYS A 1 107 ? 2.498 3.679 -9.435 1.00 93.88 107 CYS A CA 1
ATOM 845 C C . CYS A 1 107 ? 1.372 4.217 -10.328 1.00 93.88 107 CYS A C 1
ATOM 847 O O . CYS A 1 107 ? 1.192 3.690 -11.417 1.00 93.88 107 CYS A O 1
ATOM 849 N N . ASN A 1 108 ? 0.690 5.301 -9.935 1.00 92.81 108 ASN A N 1
ATOM 850 C CA . ASN A 1 108 ? -0.370 5.956 -10.713 1.00 92.81 108 ASN A CA 1
ATOM 851 C C . ASN A 1 108 ? 0.110 6.403 -12.097 1.00 92.81 108 ASN A C 1
ATOM 853 O O . ASN A 1 108 ? -0.585 6.216 -13.091 1.00 92.81 108 ASN A O 1
ATOM 857 N N . ALA A 1 109 ? 1.313 6.983 -12.164 1.00 91.06 109 ALA A N 1
ATOM 858 C CA . ALA A 1 109 ? 1.896 7.462 -13.414 1.00 91.06 109 ALA A CA 1
ATOM 859 C C . ALA A 1 109 ? 2.163 6.330 -14.422 1.00 91.06 109 ALA A C 1
ATOM 861 O O . ALA A 1 109 ? 2.176 6.580 -15.625 1.00 91.06 109 ALA A O 1
ATOM 862 N N . LYS A 1 110 ? 2.379 5.099 -13.941 1.00 92.06 110 LYS A N 1
ATOM 863 C CA . LYS A 1 110 ? 2.605 3.910 -14.777 1.00 92.06 110 LYS A CA 1
ATOM 864 C C . LYS A 1 110 ? 1.321 3.100 -15.000 1.00 92.06 110 LYS A C 1
ATOM 866 O O . LYS A 1 110 ? 1.129 2.544 -16.074 1.00 92.06 110 LYS A O 1
ATOM 871 N N . ASN A 1 111 ? 0.458 3.031 -13.989 1.00 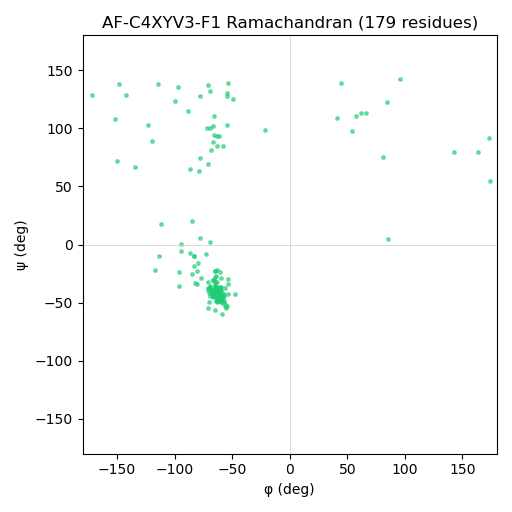91.31 111 ASN A N 1
ATOM 872 C CA . ASN A 1 111 ? -0.825 2.343 -13.998 1.00 91.31 111 ASN A CA 1
ATOM 873 C C . ASN A 1 111 ? -1.807 3.020 -13.023 1.00 91.31 111 ASN A C 1
ATOM 875 O O . ASN A 1 111 ? -1.707 2.883 -11.799 1.00 91.31 111 ASN A O 1
ATOM 879 N N . PHE A 1 112 ? -2.806 3.708 -13.581 1.00 92.25 112 PHE A N 1
ATOM 880 C CA . PHE A 1 112 ? -3.799 4.455 -12.809 1.00 92.25 112 PHE A CA 1
ATOM 881 C C . PHE A 1 112 ? -4.691 3.566 -11.929 1.00 92.25 112 PHE A C 1
ATOM 883 O O . PHE A 1 112 ? -5.244 4.039 -10.931 1.00 92.25 112 PHE A O 1
ATOM 890 N N . LEU A 1 113 ? -4.830 2.276 -12.264 1.00 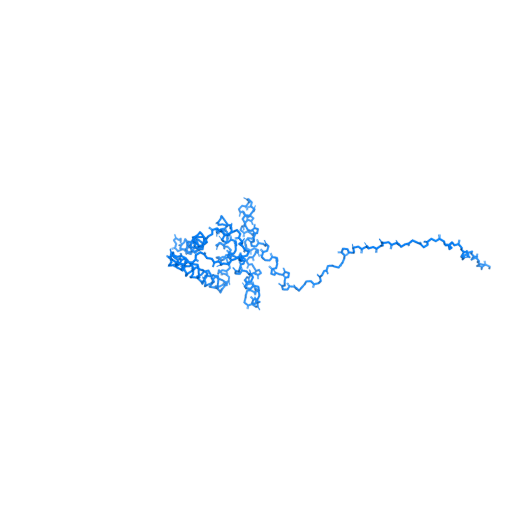92.94 113 LEU A N 1
ATOM 891 C CA . LEU A 1 113 ? -5.651 1.351 -11.487 1.00 92.94 113 LEU A CA 1
ATOM 892 C C . LEU A 1 113 ? -5.099 1.174 -10.077 1.00 92.94 113 LEU A C 1
ATOM 894 O O . LEU A 1 113 ? -5.885 1.138 -9.134 1.00 92.94 113 LEU A O 1
ATOM 898 N N . VAL A 1 114 ? -3.774 1.164 -9.903 1.00 93.00 114 VAL A N 1
ATOM 899 C CA . VAL A 1 114 ? -3.158 1.037 -8.574 1.00 93.00 114 VAL A CA 1
ATOM 900 C C . VAL A 1 114 ? -3.667 2.132 -7.639 1.00 93.00 114 VAL A C 1
ATOM 902 O O . VAL A 1 114 ? -4.165 1.840 -6.554 1.00 93.00 114 VAL A O 1
ATOM 905 N N . ALA A 1 115 ? -3.612 3.391 -8.074 1.00 92.88 115 ALA A N 1
ATOM 906 C CA . ALA A 1 115 ? -4.083 4.507 -7.263 1.00 92.88 115 ALA A CA 1
ATOM 907 C C . ALA A 1 115 ? -5.599 4.483 -7.057 1.00 92.88 115 ALA A C 1
ATOM 909 O O . ALA A 1 115 ? -6.051 4.745 -5.945 1.00 92.88 115 ALA A O 1
ATOM 910 N N . LYS A 1 116 ? -6.379 4.122 -8.085 1.00 93.62 116 LYS A N 1
ATOM 911 C CA . LYS A 1 116 ? -7.836 3.979 -7.962 1.00 93.62 116 LYS A CA 1
ATOM 912 C C . LYS A 1 116 ? -8.207 3.007 -6.836 1.00 93.62 116 LYS A C 1
ATOM 914 O O . LYS A 1 116 ? -8.921 3.398 -5.916 1.00 93.62 116 LYS A O 1
ATOM 919 N N . TYR A 1 117 ? -7.667 1.787 -6.870 1.00 96.00 117 TYR A N 1
ATOM 920 C CA . TYR A 1 117 ? -7.938 0.769 -5.850 1.00 96.00 117 TYR A CA 1
ATOM 921 C C . TYR A 1 117 ? -7.472 1.205 -4.458 1.00 96.00 117 TYR A C 1
ATOM 923 O O . TYR A 1 117 ? -8.164 0.950 -3.477 1.00 96.00 117 TYR A O 1
ATOM 931 N N . VAL A 1 118 ? -6.324 1.885 -4.354 1.00 95.44 118 VAL A N 1
ATOM 932 C CA . VAL A 1 118 ? -5.839 2.397 -3.065 1.00 95.44 118 VAL A CA 1
ATOM 933 C C . VAL A 1 118 ? -6.795 3.443 -2.491 1.00 95.44 118 VAL A C 1
ATOM 935 O O . VAL A 1 118 ? -7.181 3.338 -1.331 1.00 95.44 118 VAL A O 1
ATOM 938 N N . ILE A 1 119 ? -7.218 4.431 -3.280 1.00 94.19 119 ILE A N 1
ATOM 939 C CA . ILE A 1 119 ? -8.115 5.485 -2.791 1.00 94.19 119 ILE A CA 1
ATOM 940 C C . ILE A 1 119 ? -9.487 4.920 -2.420 1.00 94.19 119 ILE A C 1
ATOM 942 O O . ILE A 1 119 ? -10.004 5.255 -1.356 1.00 94.19 119 ILE A O 1
ATOM 946 N N . GLU A 1 120 ? -10.049 4.028 -3.237 1.00 95.31 120 GLU A N 1
ATOM 947 C CA . GLU A 1 120 ? -11.314 3.349 -2.928 1.00 95.31 120 GLU A CA 1
ATOM 948 C C . GLU A 1 120 ? -11.211 2.536 -1.630 1.00 95.31 120 GLU A C 1
ATOM 950 O O . GLU A 1 120 ? -12.096 2.613 -0.776 1.00 95.31 120 GLU A O 1
ATOM 955 N N . PHE A 1 121 ? -10.100 1.822 -1.433 1.00 96.50 121 PHE A N 1
ATOM 956 C CA . PHE A 1 121 ? -9.854 1.050 -0.220 1.00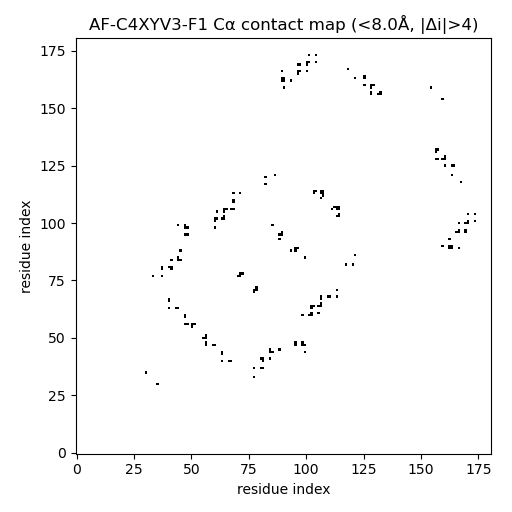 96.50 121 PHE A CA 1
ATOM 957 C C . PHE A 1 121 ? -9.756 1.938 1.028 1.00 96.50 121 PHE A C 1
ATOM 959 O O . PHE A 1 121 ? -10.432 1.682 2.024 1.00 96.50 121 PHE A O 1
ATOM 966 N N . PHE A 1 122 ? -8.958 3.010 0.983 1.00 95.62 122 PHE A N 1
ATOM 967 C CA . PHE A 1 122 ? -8.825 3.942 2.109 1.00 95.62 122 PHE A CA 1
ATOM 968 C C . PHE A 1 122 ? -10.128 4.688 2.399 1.00 95.62 122 PHE A C 1
ATOM 970 O O . PHE A 1 122 ? -10.450 4.920 3.562 1.00 95.62 122 PHE A O 1
ATOM 977 N N . HIS A 1 123 ? -10.903 5.023 1.367 1.00 94.31 123 HIS A N 1
ATOM 978 C CA . HIS A 1 123 ? -12.226 5.611 1.530 1.00 94.31 123 HIS A CA 1
ATOM 979 C C . HIS A 1 123 ? -13.186 4.648 2.243 1.00 94.31 123 HIS A C 1
ATOM 981 O O . HIS A 1 123 ? -13.827 5.044 3.212 1.00 94.31 123 HIS A O 1
ATOM 987 N N . ALA A 1 124 ? -13.229 3.374 1.838 1.00 95.69 124 ALA A N 1
ATOM 988 C CA . ALA A 1 124 ? -14.043 2.358 2.509 1.00 95.69 124 ALA A CA 1
ATOM 989 C C . ALA A 1 124 ? -13.629 2.161 3.980 1.00 95.69 124 ALA A C 1
ATOM 991 O O . ALA A 1 124 ? -14.483 2.035 4.856 1.00 95.69 124 ALA A O 1
ATOM 992 N N . LYS A 1 125 ? -12.322 2.192 4.281 1.00 94.25 125 LYS A N 1
ATOM 993 C CA . LYS A 1 125 ? -11.823 2.144 5.666 1.00 94.25 125 LYS A CA 1
ATOM 994 C C . LYS A 1 125 ? -12.191 3.393 6.469 1.00 94.25 125 LYS A C 1
ATOM 996 O O . LYS A 1 125 ? -12.596 3.264 7.618 1.00 94.25 125 LYS A O 1
ATOM 1001 N N . ALA A 1 126 ? -12.110 4.582 5.871 1.00 91.94 126 ALA A N 1
ATOM 1002 C CA . ALA A 1 126 ? -12.533 5.825 6.515 1.00 91.94 126 ALA A CA 1
ATOM 1003 C C . ALA A 1 126 ? -14.030 5.816 6.852 1.00 91.94 126 ALA A C 1
ATOM 1005 O O . ALA A 1 126 ? -14.408 6.233 7.942 1.00 91.94 126 ALA A O 1
ATOM 1006 N N . GLN A 1 127 ? -14.871 5.314 5.941 1.00 92.50 127 GLN A N 1
ATOM 1007 C CA . GLN A 1 127 ? -16.304 5.141 6.186 1.00 92.50 127 GLN A CA 1
ATOM 1008 C C . GLN A 1 127 ? -16.555 4.186 7.356 1.00 92.50 127 GLN A C 1
ATOM 1010 O O . GLN A 1 127 ? -17.275 4.546 8.279 1.00 92.50 127 GLN A O 1
ATOM 1015 N N . ALA A 1 128 ? -15.882 3.032 7.377 1.00 91.38 128 ALA A N 1
ATOM 1016 C CA . ALA A 1 128 ? -16.007 2.076 8.476 1.00 91.38 128 ALA A CA 1
ATOM 1017 C C . ALA A 1 128 ? -15.597 2.671 9.840 1.00 91.38 128 ALA A C 1
ATOM 1019 O O . ALA A 1 128 ? -16.262 2.418 10.840 1.00 91.38 128 ALA A O 1
ATOM 1020 N N . LEU A 1 129 ? -14.536 3.487 9.879 1.00 88.94 129 LEU A N 1
ATOM 1021 C CA . LEU A 1 129 ? -14.103 4.188 11.095 1.00 88.94 129 LEU A CA 1
ATOM 1022 C C . LEU A 1 129 ? -15.089 5.286 11.523 1.00 88.94 129 LEU A C 1
ATOM 1024 O O . LEU A 1 129 ? -15.301 5.502 12.711 1.00 88.94 129 LEU A O 1
ATOM 1028 N N . LEU A 1 130 ? -15.703 5.999 10.576 1.00 88.62 130 LEU A N 1
ATOM 1029 C CA . LEU A 1 130 ? -16.739 6.989 10.884 1.00 88.62 130 LEU A CA 1
ATOM 1030 C C . LEU A 1 130 ? -17.991 6.333 11.469 1.00 88.62 130 LEU A C 1
ATOM 1032 O O . LEU A 1 130 ? -18.554 6.850 12.435 1.00 88.62 130 LEU A O 1
ATOM 1036 N N . ASP A 1 131 ? -18.402 5.200 10.902 1.00 89.69 131 ASP A N 1
ATOM 1037 C CA . ASP A 1 131 ? -19.540 4.434 11.397 1.00 89.69 131 ASP A CA 1
ATOM 1038 C C . ASP A 1 131 ? -19.269 3.905 12.813 1.00 89.69 131 ASP A C 1
ATOM 1040 O O . ASP A 1 131 ? -20.133 4.041 13.678 1.00 89.69 131 ASP A O 1
ATOM 1044 N N . SER A 1 132 ? -18.056 3.407 13.096 1.00 86.38 132 SER A N 1
ATOM 1045 C CA . SER A 1 132 ? -17.695 2.951 14.446 1.00 86.38 132 SER A CA 1
ATOM 1046 C C . SER A 1 132 ? -17.687 4.093 15.466 1.00 86.38 132 SER A C 1
ATOM 1048 O O . SER A 1 132 ? -18.262 3.955 16.539 1.00 86.38 132 SER A O 1
ATOM 1050 N N . ILE A 1 133 ? -17.119 5.255 15.113 1.00 84.75 133 ILE A N 1
ATOM 1051 C CA . ILE A 1 133 ? -17.124 6.444 15.985 1.00 84.75 133 ILE A CA 1
ATOM 1052 C C . ILE A 1 133 ? -18.558 6.889 16.291 1.00 84.75 133 ILE A C 1
ATOM 1054 O O . ILE A 1 133 ? -18.859 7.306 17.411 1.00 84.75 133 ILE A O 1
ATOM 1058 N N . ARG A 1 134 ? -19.455 6.826 15.300 1.00 81.44 134 ARG A N 1
ATOM 1059 C CA . ARG A 1 134 ? -20.861 7.189 15.485 1.00 81.44 134 ARG A CA 1
ATOM 1060 C C . ARG A 1 134 ? -21.553 6.251 16.472 1.00 81.44 134 ARG A C 1
ATOM 1062 O O . ARG A 1 134 ? -22.273 6.749 17.331 1.00 81.44 134 ARG A O 1
ATOM 1069 N N . THR A 1 135 ? -21.334 4.943 16.360 1.00 79.81 135 THR A N 1
ATOM 1070 C CA . THR A 1 135 ? -21.886 3.946 17.288 1.00 79.81 135 THR A CA 1
ATOM 1071 C C . THR A 1 135 ? -21.365 4.159 18.709 1.00 79.81 135 THR A C 1
ATOM 1073 O O . THR A 1 135 ? -22.168 4.322 19.623 1.00 79.81 135 THR A O 1
ATOM 1076 N N . ASP A 1 136 ? -20.051 4.336 18.875 1.00 70.88 136 ASP A N 1
ATOM 1077 C CA . ASP A 1 136 ? -19.431 4.596 20.184 1.00 70.88 136 ASP A CA 1
ATOM 1078 C C . ASP A 1 136 ? -19.969 5.874 20.858 1.00 70.88 136 ASP A C 1
ATOM 1080 O O . ASP A 1 136 ? -19.998 5.980 22.081 1.00 70.88 136 ASP A O 1
ATOM 1084 N N . SER A 1 137 ? -20.410 6.857 20.064 1.00 64.75 137 SER A N 1
ATOM 1085 C CA . SER A 1 137 ? -20.997 8.109 20.562 1.00 64.75 137 SER A CA 1
ATOM 1086 C C . SER A 1 137 ? -22.475 7.971 20.964 1.00 64.75 137 SER A C 1
ATOM 1088 O O . SER A 1 137 ? -22.985 8.801 21.717 1.00 64.75 137 SER A O 1
ATOM 1090 N N . MET A 1 138 ? -23.189 6.973 20.428 1.00 59.47 138 MET A N 1
ATOM 1091 C CA . MET A 1 138 ? -24.626 6.758 20.654 1.00 59.47 138 MET A CA 1
ATOM 1092 C C . MET A 1 138 ? -24.903 5.745 21.774 1.00 59.47 138 MET A C 1
ATOM 1094 O O . MET A 1 138 ? -25.938 5.855 22.425 1.00 59.47 138 MET A O 1
ATOM 1098 N N . ASP A 1 139 ? -23.959 4.851 22.070 1.00 53.72 139 ASP A N 1
ATOM 1099 C CA . ASP A 1 139 ? -24.080 3.817 23.111 1.00 53.72 139 ASP A CA 1
ATOM 1100 C C . ASP A 1 139 ? -23.703 4.318 24.525 1.00 53.72 139 ASP A C 1
ATOM 1102 O O . ASP A 1 139 ? -23.416 3.539 25.433 1.00 53.72 139 ASP A O 1
ATOM 1106 N N . THR A 1 140 ? -23.722 5.636 24.757 1.00 50.09 140 THR A N 1
ATOM 1107 C CA . THR A 1 140 ? -23.309 6.226 26.046 1.00 50.09 140 THR A CA 1
ATOM 1108 C C . THR A 1 140 ? -24.360 6.125 27.164 1.00 50.09 140 THR A C 1
ATOM 1110 O O . THR A 1 140 ? -24.124 6.671 28.241 1.00 50.09 140 THR A O 1
ATOM 1113 N N . GLU A 1 141 ? -25.495 5.442 26.974 1.00 50.75 141 GLU A N 1
ATOM 1114 C CA . GLU A 1 141 ? -26.514 5.333 28.036 1.00 50.75 141 GLU A CA 1
ATOM 1115 C C . GLU A 1 141 ? -26.806 3.922 28.560 1.00 50.75 141 GLU A C 1
ATOM 1117 O O . GLU A 1 141 ? -27.204 3.827 29.719 1.00 50.75 141 GLU A O 1
ATOM 1122 N N . GLU A 1 142 ? -26.530 2.822 27.849 1.00 48.44 142 GLU A N 1
ATOM 1123 C CA . GLU A 1 142 ? -26.805 1.481 28.396 1.00 48.44 142 GLU A CA 1
ATOM 1124 C C . GLU A 1 142 ? -25.730 0.443 28.014 1.00 48.44 142 GLU A C 1
ATOM 1126 O O . GLU A 1 142 ? -25.390 0.255 26.853 1.00 48.44 142 GLU A O 1
ATOM 1131 N N . ASP A 1 143 ? -25.233 -0.254 29.042 1.00 42.59 143 ASP A N 1
ATOM 1132 C CA . ASP A 1 143 ? -24.444 -1.493 29.009 1.00 42.59 143 ASP A CA 1
ATOM 1133 C C . ASP A 1 143 ? -22.927 -1.444 28.732 1.00 42.59 143 ASP A C 1
ATOM 1135 O O . ASP A 1 143 ? -22.383 -1.998 27.777 1.00 42.59 143 ASP A O 1
ATOM 1139 N N . GLN A 1 144 ? -22.189 -1.010 29.762 1.00 48.34 144 GLN A N 1
ATOM 1140 C CA . GLN A 1 144 ? -20.865 -1.570 30.057 1.00 48.34 144 GLN A CA 1
ATOM 1141 C C . GLN A 1 144 ? -20.971 -3.064 30.426 1.00 48.34 144 GLN A C 1
ATOM 1143 O O . GLN A 1 144 ? -20.996 -3.410 31.611 1.00 48.34 144 GLN A O 1
ATOM 1148 N N . LYS A 1 145 ? -20.984 -3.981 29.448 1.00 53.81 145 LYS A N 1
ATOM 1149 C CA . LYS A 1 145 ? -20.462 -5.351 29.638 1.00 53.81 145 LYS A CA 1
ATOM 1150 C C . LYS A 1 145 ? -20.386 -6.158 28.339 1.00 53.81 145 LYS A C 1
ATOM 1152 O O . LYS A 1 145 ? -21.411 -6.435 27.731 1.00 53.81 145 LYS A O 1
ATOM 1157 N N . LYS A 1 146 ? -19.189 -6.729 28.118 1.00 43.12 146 LYS A N 1
ATOM 1158 C CA . LYS A 1 146 ? -18.778 -7.724 27.096 1.00 43.12 146 LYS A CA 1
ATOM 1159 C C . LYS A 1 146 ? -18.406 -7.059 25.761 1.00 43.12 146 LYS A C 1
ATOM 1161 O O . LYS A 1 146 ? -19.183 -6.306 25.218 1.00 43.12 146 LYS A O 1
ATOM 1166 N N . ASP A 1 147 ? -17.213 -7.224 25.201 1.00 41.44 147 ASP A N 1
ATOM 1167 C CA . ASP A 1 147 ? -16.475 -8.472 25.055 1.00 41.44 147 ASP A CA 1
ATOM 1168 C C . ASP A 1 147 ? -14.955 -8.288 25.111 1.00 41.44 147 ASP A C 1
ATOM 1170 O O . ASP A 1 147 ? -14.356 -7.432 24.461 1.00 41.44 147 ASP A O 1
ATOM 1174 N N . SER A 1 148 ? -14.320 -9.211 25.826 1.00 43.62 148 SER A N 1
ATOM 1175 C CA . SER A 1 148 ? -12.901 -9.517 25.731 1.00 43.62 148 SER A CA 1
ATOM 1176 C C . SER A 1 148 ? -12.588 -10.163 24.373 1.00 43.62 148 SER A C 1
ATO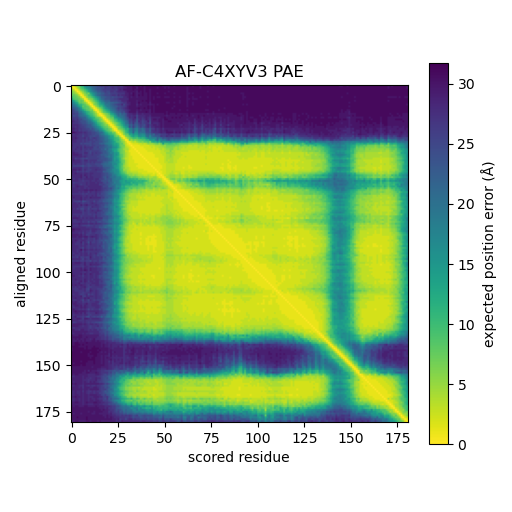M 1178 O O . SER A 1 148 ? -12.447 -11.380 24.267 1.00 43.62 148 SER A O 1
ATOM 1180 N N . LYS A 1 149 ? -12.435 -9.365 23.316 1.00 40.97 149 LYS A N 1
ATOM 1181 C CA . LYS A 1 149 ? -11.627 -9.752 22.150 1.00 40.97 149 LYS A CA 1
ATOM 1182 C C . LYS A 1 149 ? -10.283 -9.066 22.293 1.00 40.97 149 LYS A C 1
ATOM 1184 O O . LYS A 1 149 ? -10.261 -7.856 22.461 1.00 40.97 149 LYS A O 1
ATOM 1189 N N . LYS A 1 150 ? -9.201 -9.862 22.286 1.00 38.38 150 LYS A N 1
ATOM 1190 C CA . LYS A 1 150 ? -7.786 -9.443 22.302 1.00 38.38 150 LYS A CA 1
ATOM 1191 C C . LYS A 1 150 ? -7.641 -8.002 21.806 1.00 38.38 150 LYS A C 1
ATOM 1193 O O . LYS A 1 150 ? -7.682 -7.779 20.599 1.00 38.38 150 LYS A O 1
ATOM 1198 N N . GLN A 1 151 ? -7.535 -7.057 22.736 1.00 46.81 151 GLN A N 1
ATOM 1199 C CA . GLN A 1 151 ? -7.274 -5.670 22.394 1.00 46.81 151 GLN A CA 1
ATOM 1200 C C . GLN A 1 151 ? -5.860 -5.659 21.823 1.00 46.81 151 GLN A C 1
ATOM 1202 O O . GLN A 1 151 ? -4.885 -5.810 22.556 1.00 46.81 151 GLN A O 1
ATOM 1207 N N . ALA A 1 152 ? -5.758 -5.595 20.495 1.00 51.69 152 ALA A N 1
ATOM 1208 C CA . ALA A 1 152 ? -4.583 -4.994 19.898 1.00 51.69 152 ALA A CA 1
ATOM 1209 C C . ALA A 1 152 ? -4.448 -3.607 20.538 1.00 51.69 152 ALA A C 1
ATOM 1211 O O . ALA A 1 152 ? -5.462 -2.960 20.803 1.00 51.69 152 ALA A O 1
ATOM 1212 N N . GLU A 1 153 ? -3.226 -3.202 20.865 1.00 56.12 153 GLU A N 1
ATOM 1213 C CA . GLU A 1 153 ? -2.956 -1.852 21.351 1.00 56.12 153 GLU A CA 1
ATOM 1214 C C . GLU A 1 153 ? -3.363 -0.871 20.241 1.00 56.12 153 GLU A C 1
ATOM 1216 O O . GLU A 1 153 ? -2.619 -0.647 19.292 1.00 56.12 153 GLU A O 1
ATOM 1221 N N . ASP A 1 154 ? -4.600 -0.385 20.306 1.00 62.34 154 ASP A N 1
ATOM 1222 C CA . ASP A 1 154 ? -5.213 0.454 19.284 1.00 62.34 154 ASP A CA 1
ATOM 1223 C C . ASP A 1 154 ? -5.072 1.925 19.700 1.00 62.34 154 ASP A C 1
ATOM 1225 O O . ASP A 1 154 ? -5.291 2.290 20.859 1.00 62.34 154 ASP A O 1
ATOM 1229 N N . ALA A 1 155 ? -4.685 2.780 18.753 1.00 62.41 155 ALA A N 1
ATOM 1230 C CA . ALA A 1 155 ? -4.568 4.220 18.957 1.00 62.41 155 ALA A CA 1
ATOM 1231 C C . ALA A 1 155 ? -5.944 4.915 19.055 1.00 62.41 155 ALA A C 1
ATOM 1233 O O . ALA A 1 155 ? -6.017 6.101 19.397 1.00 62.41 155 ALA A O 1
ATOM 1234 N N . GLY A 1 156 ? -7.021 4.173 18.776 1.00 80.06 156 GLY A N 1
ATOM 1235 C CA . GLY A 1 156 ? -8.410 4.600 18.851 1.00 80.06 156 GLY A CA 1
ATOM 1236 C C . GLY A 1 156 ? -8.934 5.068 17.495 1.00 80.06 156 GLY A C 1
ATOM 1237 O O . GLY A 1 156 ? -8.247 5.773 16.750 1.00 80.06 156 GLY A O 1
ATOM 1238 N N . ALA A 1 157 ? -10.200 4.748 17.204 1.00 81.81 157 ALA A N 1
ATOM 1239 C CA . ALA A 1 157 ? -10.817 4.941 15.887 1.00 81.81 157 ALA A CA 1
ATOM 1240 C C . ALA A 1 157 ? -10.699 6.377 15.334 1.00 81.81 157 ALA A C 1
ATOM 1242 O O . ALA A 1 157 ? -10.535 6.581 14.130 1.00 81.81 157 ALA A O 1
ATOM 1243 N N . PHE A 1 158 ? -10.728 7.394 16.203 1.00 85.00 158 PHE A N 1
ATOM 1244 C CA . PHE A 1 158 ? -10.562 8.789 15.789 1.00 85.00 158 PHE A CA 1
ATOM 1245 C C . PHE A 1 158 ? -9.130 9.122 15.340 1.00 85.00 158 PHE A C 1
ATOM 1247 O O . PHE A 1 158 ? -8.936 9.877 14.382 1.00 85.00 158 PHE A O 1
ATOM 1254 N N . ASN A 1 159 ? -8.113 8.581 16.017 1.00 87.31 159 ASN A N 1
ATOM 1255 C CA . ASN A 1 159 ? -6.723 8.806 15.628 1.00 87.31 159 ASN A CA 1
ATOM 1256 C C . ASN A 1 159 ? -6.399 8.075 14.319 1.00 87.31 159 ASN A C 1
ATOM 1258 O O . ASN A 1 159 ? -5.742 8.643 13.445 1.00 87.31 159 ASN A O 1
ATOM 1262 N N . ASP A 1 160 ? -6.953 6.880 14.144 1.00 88.75 160 ASP A N 1
ATOM 1263 C CA . ASP A 1 160 ? -6.853 6.122 12.901 1.00 88.75 160 ASP A CA 1
ATOM 1264 C C . ASP A 1 160 ? -7.500 6.863 11.732 1.00 88.75 160 ASP A C 1
ATOM 1266 O O . ASP A 1 160 ? -6.879 7.057 10.681 1.00 88.75 160 ASP A O 1
ATOM 1270 N N . LEU A 1 161 ? -8.709 7.394 11.941 1.00 90.56 161 LEU A N 1
ATOM 1271 C CA . LEU A 1 161 ? -9.387 8.217 10.944 1.00 90.56 161 LEU A CA 1
ATOM 1272 C C . LEU A 1 161 ? -8.551 9.451 10.586 1.00 90.56 161 LEU A C 1
ATOM 1274 O O . LEU A 1 161 ? -8.413 9.801 9.413 1.00 90.56 161 LEU A O 1
ATOM 1278 N N . LYS A 1 162 ? -7.940 10.102 11.580 1.00 90.62 162 LYS A N 1
ATOM 1279 C CA . LYS A 1 162 ? -7.047 11.243 11.355 1.00 90.62 162 LYS A CA 1
ATOM 1280 C C . LYS A 1 162 ? -5.835 10.859 10.502 1.00 90.62 162 LYS A C 1
ATOM 1282 O O . LYS A 1 162 ? -5.460 11.637 9.623 1.00 90.62 162 LYS A O 1
ATOM 1287 N N . SER A 1 163 ? -5.224 9.699 10.733 1.00 92.19 163 SER A N 1
ATOM 1288 C CA . SER A 1 163 ? -4.108 9.194 9.920 1.00 92.19 163 SER A CA 1
ATOM 1289 C C . SER A 1 163 ? -4.535 8.925 8.475 1.00 92.19 163 SER A C 1
ATOM 1291 O O . SER A 1 163 ? -3.861 9.372 7.542 1.00 92.19 163 SER A O 1
ATOM 1293 N N . VAL A 1 164 ? -5.704 8.310 8.275 1.00 92.25 164 VAL A N 1
ATOM 1294 C CA . VAL A 1 164 ? -6.292 8.083 6.945 1.00 92.25 164 VAL A CA 1
ATOM 1295 C C . VAL A 1 164 ? -6.559 9.403 6.213 1.00 92.25 164 VAL A C 1
ATOM 1297 O O . VAL A 1 164 ? -6.154 9.568 5.061 1.00 92.25 164 VAL A O 1
ATOM 1300 N N . LEU A 1 165 ? -7.176 10.383 6.878 1.00 91.81 165 LEU A N 1
ATOM 1301 C CA . LEU A 1 165 ? -7.459 11.694 6.285 1.00 91.81 165 LEU A CA 1
ATOM 1302 C C . LEU A 1 165 ? -6.179 12.474 5.959 1.00 91.81 165 LEU A C 1
ATOM 1304 O O . LEU A 1 165 ? -6.102 13.120 4.913 1.00 91.81 165 LEU A O 1
ATOM 1308 N N . LYS A 1 166 ? -5.150 12.390 6.813 1.00 91.94 166 LYS A N 1
ATOM 1309 C CA . LYS A 1 166 ? -3.825 12.962 6.525 1.00 91.94 166 LYS A CA 1
ATOM 1310 C C . LYS A 1 166 ? -3.217 12.356 5.267 1.00 91.94 166 LYS A C 1
ATOM 1312 O O . LYS A 1 166 ? -2.699 13.098 4.435 1.00 91.94 166 LYS A O 1
ATOM 1317 N N . PHE A 1 167 ? -3.292 11.035 5.121 1.00 93.44 167 PHE A N 1
ATOM 1318 C CA . PHE A 1 167 ? -2.810 10.344 3.931 1.00 93.44 167 PHE A CA 1
ATOM 1319 C C . PHE A 1 167 ? -3.542 10.809 2.662 1.00 93.44 167 PHE A C 1
ATOM 1321 O O . PHE A 1 167 ? -2.890 11.210 1.697 1.00 93.44 167 PHE A O 1
ATOM 1328 N N . LEU A 1 168 ? -4.879 10.869 2.687 1.00 89.69 168 LEU A N 1
ATOM 1329 C CA . LEU A 1 168 ? -5.673 11.368 1.557 1.00 89.69 168 LEU A CA 1
ATOM 1330 C C . LEU A 1 168 ? -5.332 12.827 1.208 1.00 89.69 168 LEU A C 1
ATOM 1332 O O . LEU A 1 168 ? -5.158 13.160 0.035 1.00 89.69 168 LEU A O 1
ATOM 1336 N N . GLY A 1 169 ? -5.164 13.693 2.212 1.00 88.62 169 GLY A N 1
ATOM 1337 C CA . GLY A 1 169 ? -4.742 15.081 2.000 1.00 88.62 169 GLY A CA 1
ATOM 1338 C C . GLY A 1 169 ? -3.354 15.192 1.358 1.00 88.62 169 GLY A C 1
ATOM 1339 O O . GLY A 1 169 ? -3.148 15.994 0.443 1.00 88.62 169 GLY A O 1
ATOM 1340 N N . HIS A 1 170 ? -2.408 14.355 1.789 1.00 86.81 170 HIS A N 1
ATOM 1341 C CA . HIS A 1 170 ? -1.052 14.337 1.245 1.00 86.81 170 HIS A CA 1
ATOM 1342 C C . HIS A 1 170 ? -1.023 13.864 -0.217 1.00 86.81 170 HIS A C 1
ATOM 1344 O O . HIS A 1 170 ? -0.321 14.451 -1.046 1.00 86.81 170 HIS A O 1
ATOM 1350 N N . PHE A 1 171 ? -1.840 12.863 -0.553 1.00 82.19 171 PHE A N 1
ATOM 1351 C CA . PHE A 1 171 ? -1.996 12.367 -1.919 1.00 82.19 171 PHE A CA 1
ATOM 1352 C C . PHE A 1 171 ? -2.564 13.436 -2.870 1.00 82.19 171 PHE A C 1
ATOM 1354 O O . PHE A 1 171 ? -2.017 13.662 -3.951 1.00 82.19 171 PHE A O 1
ATOM 1361 N N . VAL A 1 172 ? -3.603 14.169 -2.448 1.00 80.25 172 VAL A N 1
ATOM 1362 C CA . VAL A 1 172 ? -4.198 15.264 -3.244 1.00 80.25 172 VAL A CA 1
ATOM 1363 C C . VAL A 1 172 ? -3.208 16.412 -3.465 1.00 80.25 172 VAL A C 1
ATOM 1365 O O . VAL A 1 172 ? -3.149 16.974 -4.561 1.00 80.25 172 VAL A O 1
ATOM 1368 N N . SER A 1 173 ? -2.395 16.739 -2.455 1.00 74.25 173 SER A N 1
ATOM 1369 C CA . SER A 1 173 ? -1.372 17.787 -2.559 1.00 74.25 173 SER A CA 1
ATOM 1370 C C . SER A 1 173 ? -0.390 17.516 -3.709 1.00 74.25 173 SER A C 1
ATOM 1372 O O . SER A 1 173 ? -0.151 18.391 -4.538 1.00 74.25 173 SER A O 1
ATOM 1374 N N . HIS A 1 174 ? 0.080 16.271 -3.851 1.00 67.56 174 HIS A N 1
ATOM 1375 C CA . HIS A 1 174 ? 1.020 15.877 -4.911 1.00 67.56 174 HIS A CA 1
ATOM 1376 C C . HIS A 1 174 ? 0.434 16.025 -6.321 1.00 67.56 174 HIS A C 1
ATOM 1378 O O . HIS A 1 174 ? 1.151 16.370 -7.261 1.00 67.56 174 HIS A O 1
ATOM 1384 N N . HIS A 1 175 ? -0.876 15.820 -6.468 1.00 59.47 175 HIS A N 1
ATOM 1385 C CA . HIS A 1 175 ? -1.568 16.003 -7.742 1.00 59.47 175 HIS A CA 1
ATOM 1386 C C . HIS A 1 175 ? -1.685 17.481 -8.145 1.00 59.47 175 HIS A C 1
ATOM 1388 O O . HIS A 1 175 ? -1.656 17.796 -9.333 1.00 59.47 175 HIS A O 1
ATOM 1394 N N . ARG A 1 176 ? -1.795 18.393 -7.170 1.00 55.62 176 ARG A N 1
ATOM 1395 C CA . ARG A 1 176 ? -1.975 19.833 -7.409 1.00 55.62 176 ARG A CA 1
ATOM 1396 C C . ARG A 1 176 ? -0.657 20.542 -7.731 1.00 55.62 176 ARG A C 1
ATOM 1398 O O . ARG A 1 176 ? -0.643 21.428 -8.580 1.00 55.62 176 ARG A O 1
ATOM 1405 N N . THR A 1 177 ? 0.456 20.107 -7.140 1.00 56.31 177 THR A N 1
ATOM 1406 C CA . THR A 1 177 ? 1.785 20.713 -7.356 1.00 56.31 177 THR A CA 1
ATOM 1407 C C . THR A 1 177 ? 2.300 20.557 -8.795 1.00 56.31 177 THR A C 1
ATOM 1409 O O . THR A 1 177 ? 3.088 21.380 -9.244 1.00 56.31 177 THR A O 1
ATOM 1412 N N . ARG A 1 178 ? 1.822 19.563 -9.563 1.00 50.31 178 ARG A N 1
ATOM 1413 C CA . ARG A 1 178 ? 2.158 19.412 -10.996 1.00 50.31 178 ARG A CA 1
ATOM 1414 C C . ARG A 1 178 ? 1.319 20.265 -11.959 1.00 50.31 178 ARG A C 1
ATOM 1416 O O . ARG A 1 178 ? 1.674 20.327 -13.126 1.00 50.31 178 ARG A O 1
ATOM 1423 N N . PHE A 1 179 ? 0.245 20.918 -11.506 1.00 41.97 179 PHE A N 1
ATOM 1424 C CA . PHE A 1 179 ? -0.545 21.844 -12.339 1.00 41.97 179 PHE A CA 1
ATOM 1425 C C . PHE A 1 179 ? -0.110 23.313 -12.198 1.00 41.97 179 PHE A C 1
ATOM 1427 O O . PHE A 1 179 ? -0.699 24.187 -12.828 1.00 41.97 179 PHE A O 1
ATOM 1434 N N . CYS A 1 180 ? 0.901 23.598 -11.373 1.00 36.94 180 CYS A N 1
ATOM 1435 C CA . CYS A 1 180 ? 1.414 24.951 -11.138 1.00 36.94 180 CYS A CA 1
ATOM 1436 C C . CYS A 1 180 ? 2.831 25.186 -11.693 1.00 36.94 180 CYS A C 1
ATOM 1438 O O . CYS A 1 180 ? 3.472 26.152 -11.283 1.00 36.94 180 CYS A O 1
ATOM 1440 N N . VAL A 1 181 ? 3.312 24.339 -12.612 1.00 36.38 181 VAL A N 1
ATOM 1441 C CA . VAL A 1 181 ? 4.555 24.561 -13.374 1.00 36.38 181 VAL A CA 1
ATOM 1442 C C . VAL A 1 181 ? 4.270 24.408 -14.857 1.00 36.38 181 VAL A C 1
ATOM 1444 O O . VAL A 1 181 ? 3.650 23.382 -15.212 1.00 36.38 181 VAL A O 1
#